Protein AF-X1JW18-F1 (afdb_monomer)

Solvent-accessible surface area (backbone atoms only — not comparable to full-atom values): 10523 Å² total; per-residue (Å²): 133,83,75,80,72,76,75,76,79,70,27,55,62,19,49,68,21,46,66,46,41,80,44,68,62,76,51,83,42,39,71,47,80,47,76,41,69,61,75,39,50,15,29,53,16,29,57,25,32,58,55,6,41,15,5,34,17,5,34,1,36,38,40,44,36,64,35,70,25,48,33,37,40,37,34,54,18,41,25,26,13,4,32,16,4,31,15,7,50,66,22,38,12,2,30,17,4,33,1,33,39,38,44,38,71,34,91,85,38,59,36,35,38,38,29,41,13,44,27,26,12,6,30,27,7,56,49,37,73,81,28,41,54,20,48,22,4,36,4,31,40,36,19,25,29,35,38,34,42,37,97,66,23,34,31,21,21,6,44,27,64,86,40,62,20,32,11,34,36,33,54,26,26,78,53,24,30,42,35,44,74,46,58,49,66,52,58,43,36,31,36,38,31,29,50,72,86,43,69,14,28,43,33,41,32,23,72,44,60,23,39,32,78,42,36,40,31,42,58,15,28,42,34,51,44,64,86,26,51,78,45,73,74,45,84,61,60,46,70,45,58,79,48,113

Sequence (244 aa):
GDGYASQAASGGAGGSGGIGLLFNPNNGGSNATFIFNGAIAGGHGGGAGAYGLGGGGGIGLSIATSASGSTQFTINGAVTGGTGGTAGANDYGGSGGTGLSVLNTAAKEQLTININGAVTGGDAGPVAVNGHLAGGGVGLVGKNVTVVMGAGGSISGGFGASGQANAIEFISGSFNALLFTGATSQLHGGISVNNVSTPSTLTLVTDVNTVVDNVISGNGSIGKMGAGTITLTEANSYTSGTFI

Secondary structure (DSSP, 8-state):
----PPPPPPPPPPPPPPPSEEE----TT--EEEEE-S-EEPPPPPPP-TT-PPPPPPPSEEEEE--SS-EEEEE-S-EEPPPPPPPPTTSBPPPPPPSEEEEE--TT--EEEEE-SEEEPPPPPP--TT-B--PPPPSEEEESEEEEE-TT-EEEPPEETTEE--SEEEEEEEEEEEEE-SSB--EES-EEE--SSS-EEEEEE-SS-EEE-SPEEESSEEEEESSS-EEE-S-----S-EE-

Foldseek 3Di:
DDDPPPDPDFWEAWAAWEEQEEEEDAPQAEEEEEEDQEEFEIGATGATDANYEWYAWEERYEYEYAYNYAYEYEYQYEFETHETYEYHPLEETYEWYERYEHHYPNQPYEYEYEFQDEQETYATHHYDHNYATDYTYERYEDELYEYEYDPNGAFWTYQTRVGTAASYEDAYGPRAEYEYEDQERNYHEAYEFEHNPYATEYEYEYQAHHEYAHAYEYAHEYEYDHNYHYHDPDDHHHDDYYYD

Organism: NCBI:txid412755

pLDDT: mean 90.21, std 11.16, range [42.19, 98.75]

Nearest PDB structures (foldseek):
  3lyc-assembly8_P  TM=2.109E-01  e=2.946E+00  Parabacteroides distasonis ATCC 8503
  4nu2-assembly1_A  TM=1.641E-01  e=2.796E+00  Flavobacterium frigoris PS1
  5nxk-assembly2_B  TM=1.678E-01  e=8.791E+00  Limosilactobacillus reuteri subsp. suis

Mean predicted aligned error: 5.92 Å

Radius of gyration: 19.66 Å; Cα contacts (8 Å, |Δi|>4): 994; chains: 1; bounding box: 72×33×50 Å

Structure (mmCIF, N/CA/C/O backbone):
data_AF-X1JW18-F1
#
_entry.id   AF-X1JW18-F1
#
loop_
_atom_site.group_PDB
_atom_site.id
_atom_site.type_symbol
_atom_site.label_atom_id
_atom_site.label_alt_id
_atom_site.label_comp_id
_atom_site.label_asym_id
_atom_site.label_entity_id
_atom_site.label_seq_id
_atom_site.pdbx_PDB_ins_code
_atom_site.Cartn_x
_atom_site.Cartn_y
_atom_site.Cartn_z
_atom_site.occupancy
_atom_site.B_iso_or_equiv
_atom_site.auth_seq_id
_atom_site.auth_comp_id
_atom_site.auth_asym_id
_atom_site.auth_atom_id
_atom_site.pdbx_PDB_model_num
ATOM 1 N N . GLY A 1 1 ? 49.493 11.026 -26.218 1.00 42.19 1 GLY A N 1
ATOM 2 C CA . GLY A 1 1 ? 48.369 11.973 -26.210 1.00 42.19 1 GLY A CA 1
ATOM 3 C C . GLY A 1 1 ? 47.152 11.122 -26.367 1.00 42.19 1 GLY A C 1
ATOM 4 O O . GLY A 1 1 ? 46.761 10.848 -27.492 1.00 42.19 1 GLY A O 1
ATOM 5 N N . ASP A 1 2 ? 46.695 10.574 -25.252 1.00 45.78 2 ASP A N 1
ATOM 6 C CA . ASP A 1 2 ? 45.741 9.476 -25.272 1.00 45.78 2 ASP A CA 1
ATOM 7 C C . ASP A 1 2 ? 44.368 10.071 -25.543 1.00 45.78 2 ASP A C 1
ATOM 9 O O . ASP A 1 2 ? 43.889 10.943 -24.817 1.00 45.78 2 ASP A O 1
ATOM 13 N N . GLY A 1 3 ? 43.813 9.688 -26.691 1.00 45.94 3 GLY A N 1
ATOM 14 C CA . GLY A 1 3 ? 42.553 10.206 -27.181 1.00 45.94 3 GLY A CA 1
ATOM 15 C C . GLY A 1 3 ? 41.449 9.892 -26.187 1.00 45.94 3 GLY A C 1
ATOM 16 O O . GLY A 1 3 ? 41.190 8.728 -25.886 1.00 45.94 3 GLY A O 1
ATOM 17 N N . TYR A 1 4 ? 40.777 10.935 -25.711 1.00 48.81 4 TYR A N 1
ATOM 18 C CA . TYR A 1 4 ? 39.455 10.803 -25.125 1.00 48.81 4 TYR A CA 1
ATOM 19 C C . TYR A 1 4 ? 38.544 10.212 -26.201 1.00 48.81 4 TYR A C 1
ATOM 21 O O . TYR A 1 4 ? 38.063 10.924 -27.083 1.00 48.81 4 TYR A O 1
ATOM 29 N N . ALA A 1 5 ? 38.362 8.892 -26.172 1.00 55.31 5 ALA A N 1
ATOM 30 C CA . ALA A 1 5 ? 37.297 8.246 -26.912 1.00 55.31 5 ALA A CA 1
ATOM 31 C C . ALA A 1 5 ? 35.993 8.912 -26.465 1.00 55.31 5 ALA A C 1
ATOM 33 O O . ALA A 1 5 ? 35.649 8.892 -25.282 1.00 55.31 5 ALA A O 1
ATOM 34 N N . SER A 1 6 ? 35.331 9.582 -27.405 1.00 55.44 6 SER A N 1
ATOM 35 C CA . SER A 1 6 ? 34.058 10.257 -27.191 1.00 55.44 6 SER A CA 1
ATOM 36 C C . SER A 1 6 ? 33.099 9.299 -26.492 1.00 55.44 6 SER A C 1
ATOM 38 O O . SER A 1 6 ? 32.769 8.246 -27.042 1.00 55.44 6 SER A O 1
ATOM 40 N N . GLN A 1 7 ? 32.679 9.650 -25.279 1.00 57.50 7 GLN A N 1
ATOM 41 C CA . GLN A 1 7 ? 31.613 8.944 -24.583 1.00 57.50 7 GLN A CA 1
ATOM 42 C C . GLN A 1 7 ? 30.401 8.898 -25.527 1.00 57.50 7 GLN A C 1
ATOM 44 O O . GLN A 1 7 ? 30.042 9.923 -26.114 1.00 57.50 7 GLN A O 1
ATOM 49 N N . ALA A 1 8 ? 29.838 7.709 -25.757 1.00 60.22 8 ALA A N 1
ATOM 50 C CA . ALA A 1 8 ? 28.665 7.564 -26.613 1.00 60.22 8 ALA A CA 1
ATOM 51 C C . ALA A 1 8 ? 27.549 8.486 -26.095 1.00 60.22 8 ALA A C 1
ATOM 53 O O . ALA A 1 8 ? 27.357 8.590 -24.884 1.00 60.22 8 ALA A O 1
ATOM 54 N N . ALA A 1 9 ? 26.857 9.179 -27.003 1.00 59.97 9 ALA A N 1
ATOM 55 C CA . ALA A 1 9 ? 25.782 10.096 -26.636 1.00 59.97 9 ALA A CA 1
ATOM 56 C C . ALA A 1 9 ? 24.761 9.380 -25.739 1.00 59.97 9 ALA A C 1
ATOM 58 O O . ALA A 1 9 ? 24.319 8.275 -26.067 1.00 59.97 9 ALA A O 1
ATOM 59 N N . SER A 1 10 ? 24.407 9.998 -24.611 1.00 62.69 10 SER A N 1
ATOM 60 C CA . SER A 1 10 ? 23.402 9.450 -23.707 1.00 62.69 10 SER A CA 1
ATOM 61 C C . SER A 1 10 ? 22.039 9.413 -24.398 1.00 62.69 10 SER A C 1
ATOM 63 O O . SER A 1 10 ? 21.594 10.372 -25.031 1.00 62.69 10 SER A O 1
ATOM 65 N N . GLY A 1 11 ? 21.379 8.267 -24.305 1.00 65.00 11 GLY A N 1
ATOM 66 C CA . GLY A 1 11 ? 20.005 8.076 -24.729 1.00 65.00 11 GLY A CA 1
ATOM 67 C C . GLY A 1 11 ? 19.040 8.831 -23.818 1.00 65.00 11 GLY A C 1
ATOM 68 O O . GLY A 1 11 ? 19.334 9.110 -22.657 1.00 65.00 11 GLY A O 1
ATOM 69 N N . GLY A 1 12 ? 17.867 9.172 -24.351 1.00 74.88 12 GLY A N 1
ATOM 70 C CA . GLY A 1 12 ? 16.819 9.830 -23.572 1.00 74.88 12 GLY A CA 1
ATOM 71 C C . GLY A 1 12 ? 16.287 8.942 -22.443 1.00 74.88 12 GLY A C 1
ATOM 72 O O . GLY A 1 12 ? 16.260 7.714 -22.567 1.00 74.88 12 GLY A O 1
ATOM 73 N N . ALA A 1 13 ? 15.840 9.575 -21.358 1.00 81.44 13 ALA A N 1
ATOM 74 C CA . ALA A 1 13 ? 15.124 8.900 -20.281 1.00 81.44 13 ALA A CA 1
ATOM 75 C C . ALA A 1 13 ? 13.741 8.416 -20.748 1.00 81.44 13 ALA A C 1
ATOM 77 O O . ALA A 1 13 ? 13.108 9.027 -21.613 1.00 81.44 13 ALA A O 1
ATOM 78 N N . GLY A 1 14 ? 13.268 7.330 -20.144 1.00 79.94 14 GLY A N 1
ATOM 79 C CA . GLY A 1 14 ? 11.923 6.818 -20.358 1.00 79.94 14 GLY A CA 1
ATOM 80 C C . GLY A 1 14 ? 10.844 7.724 -19.755 1.00 79.94 14 GLY A C 1
ATOM 81 O O . GLY A 1 14 ? 11.027 8.304 -18.686 1.00 79.94 14 GLY A O 1
ATOM 82 N N . GLY A 1 15 ? 9.697 7.842 -20.430 1.00 87.38 15 GLY A N 1
ATOM 83 C CA . GLY A 1 15 ? 8.552 8.608 -19.922 1.00 87.38 15 GLY A CA 1
ATOM 84 C C . GLY A 1 15 ? 7.851 7.921 -18.745 1.00 87.38 15 GLY A C 1
ATOM 85 O O . GLY A 1 15 ? 7.846 6.698 -18.653 1.00 87.38 15 GLY A O 1
ATOM 86 N N . SER A 1 16 ? 7.232 8.685 -17.850 1.00 92.00 16 SER A N 1
ATOM 87 C CA . SER A 1 16 ? 6.470 8.119 -16.728 1.00 92.00 16 SER A CA 1
ATOM 88 C C . SER A 1 16 ? 5.112 7.560 -17.162 1.00 92.00 16 SER A C 1
ATOM 90 O O . SER A 1 16 ? 4.454 8.102 -18.051 1.00 92.00 16 SER A O 1
ATOM 92 N N . GLY A 1 17 ? 4.668 6.509 -16.479 1.00 93.38 17 GLY A N 1
ATOM 93 C CA . GLY A 1 17 ? 3.343 5.927 -16.618 1.00 93.38 17 GLY A CA 1
ATOM 94 C C . GLY A 1 17 ? 2.230 6.812 -16.047 1.00 93.38 17 GLY A C 1
ATOM 95 O O . GLY A 1 17 ? 2.399 7.476 -15.024 1.00 93.38 17 GLY A O 1
ATOM 96 N N . GLY A 1 18 ? 1.073 6.817 -16.713 1.00 95.19 18 GLY A N 1
ATOM 97 C CA . GLY A 1 18 ? -0.107 7.585 -16.301 1.00 95.19 18 GLY A CA 1
ATOM 98 C C . GLY A 1 18 ? -0.956 6.904 -15.222 1.00 95.19 18 GLY A C 1
ATOM 99 O O . GLY A 1 18 ? -0.768 5.733 -14.899 1.00 95.19 18 GLY A O 1
ATOM 100 N N . ILE A 1 19 ? -1.932 7.639 -14.687 1.00 97.31 19 ILE A N 1
ATOM 101 C CA . ILE A 1 19 ? -2.941 7.089 -13.773 1.00 97.31 19 ILE A CA 1
ATOM 102 C C . ILE A 1 19 ? -3.978 6.307 -14.588 1.00 97.31 19 ILE A C 1
ATOM 104 O O . ILE A 1 19 ? -4.483 6.833 -15.579 1.00 97.31 19 ILE A O 1
ATOM 108 N N . GLY A 1 20 ? -4.310 5.085 -14.165 1.00 95.94 20 GLY A N 1
ATOM 109 C CA . GLY A 1 20 ? -5.332 4.258 -14.806 1.00 95.94 20 GLY A CA 1
ATOM 110 C C . GLY A 1 20 ? -6.717 4.880 -14.684 1.00 95.94 20 GLY A C 1
ATOM 111 O O . GLY A 1 20 ? -7.354 5.199 -15.685 1.00 95.94 20 GLY A O 1
ATOM 112 N N . LEU A 1 21 ? -7.162 5.106 -13.446 1.00 96.81 21 LEU A N 1
ATOM 113 C CA . LEU A 1 21 ? -8.379 5.856 -13.140 1.00 96.81 21 LEU A CA 1
ATOM 114 C C . LEU A 1 21 ? -8.144 6.855 -12.007 1.00 96.81 21 LEU A C 1
ATOM 116 O O . LEU A 1 21 ? -7.570 6.521 -10.970 1.00 96.81 21 LEU A O 1
ATOM 120 N N . LEU A 1 22 ? -8.635 8.079 -12.202 1.00 95.25 22 LEU A N 1
ATOM 121 C CA . LEU A 1 22 ? -8.647 9.138 -11.198 1.00 95.25 22 LEU A CA 1
ATOM 122 C C . LEU A 1 22 ? -10.087 9.407 -10.764 1.00 95.25 22 LEU A C 1
ATOM 124 O O . LEU A 1 22 ? -10.959 9.653 -11.599 1.00 95.25 22 LEU A O 1
ATOM 128 N N . PHE A 1 23 ? -10.326 9.371 -9.458 1.00 90.81 23 PHE A N 1
ATOM 129 C CA . PHE A 1 23 ? -11.641 9.548 -8.874 1.00 90.81 23 PHE A CA 1
ATOM 130 C C . PHE A 1 23 ? -11.614 10.566 -7.727 1.00 90.81 23 PHE A C 1
ATOM 132 O O . PHE A 1 23 ? -10.948 10.378 -6.708 1.00 90.81 23 PHE A O 1
ATOM 139 N N . ASN A 1 24 ? -12.383 11.645 -7.882 1.00 88.69 24 ASN A N 1
ATOM 140 C CA . ASN A 1 24 ? -12.460 12.753 -6.931 1.00 88.69 24 ASN A CA 1
ATOM 141 C C . ASN A 1 24 ? -13.921 13.019 -6.552 1.00 88.69 24 ASN A C 1
ATOM 143 O O . ASN A 1 24 ? -14.535 13.940 -7.099 1.00 88.69 24 ASN A O 1
ATOM 147 N N . PRO A 1 25 ? -14.524 12.205 -5.671 1.00 82.81 25 PRO A N 1
ATOM 148 C CA . PRO A 1 25 ? -15.915 12.406 -5.309 1.00 82.81 25 PRO A CA 1
ATOM 149 C C . PRO A 1 25 ? -16.064 13.706 -4.516 1.00 82.81 25 PRO A C 1
ATOM 151 O O . PRO A 1 25 ? -15.343 13.958 -3.551 1.00 82.81 25 PRO A O 1
ATOM 154 N N . ASN A 1 26 ? -17.054 14.508 -4.892 1.00 78.31 26 ASN A N 1
ATOM 155 C CA . ASN A 1 26 ? -17.536 15.612 -4.079 1.00 78.31 26 ASN A CA 1
ATOM 156 C C . ASN A 1 26 ? -18.999 15.350 -3.731 1.00 78.31 26 ASN A C 1
ATOM 158 O O . ASN A 1 26 ? -19.908 15.759 -4.448 1.00 78.31 26 ASN A O 1
ATOM 162 N N . ASN A 1 27 ? -19.218 14.635 -2.630 1.00 72.06 27 ASN A N 1
ATOM 163 C CA . ASN A 1 27 ? -20.557 14.202 -2.231 1.00 72.06 27 ASN A CA 1
ATOM 164 C C . ASN A 1 27 ? -21.329 15.283 -1.454 1.00 72.06 27 ASN A C 1
ATOM 166 O O . ASN A 1 27 ? -22.389 14.993 -0.909 1.00 72.06 27 ASN A O 1
ATOM 170 N N . GLY A 1 28 ? -20.800 16.512 -1.344 1.00 71.00 28 GLY A N 1
ATOM 171 C CA . GLY A 1 28 ? -21.482 17.625 -0.670 1.00 71.00 28 GLY A CA 1
ATOM 172 C C . GLY A 1 28 ? -21.885 17.337 0.783 1.00 71.00 28 GLY A C 1
ATOM 173 O O . GLY A 1 28 ? -22.887 17.865 1.250 1.00 71.00 28 GLY A O 1
ATOM 174 N N . GLY A 1 29 ? -21.156 16.450 1.470 1.00 73.38 29 GLY A N 1
ATOM 175 C CA . GLY A 1 29 ? -21.472 15.992 2.828 1.00 73.38 29 GLY A CA 1
ATOM 176 C C . GLY A 1 29 ? -22.459 14.823 2.925 1.00 73.38 29 GLY A C 1
ATOM 177 O O . GLY A 1 29 ? -22.758 14.372 4.024 1.00 73.38 29 GLY A O 1
ATOM 178 N N . SER A 1 30 ? -22.953 14.304 1.801 1.00 81.94 30 SER A N 1
ATOM 179 C CA . SER A 1 30 ? -23.798 13.106 1.770 1.00 81.94 30 SER A CA 1
ATOM 180 C C . SER A 1 30 ? -22.973 11.822 1.790 1.00 81.94 30 SER A C 1
ATOM 182 O O . SER A 1 30 ? -21.818 11.797 1.354 1.00 81.94 30 SER A O 1
ATOM 184 N N . ASN A 1 31 ? -23.601 10.735 2.238 1.00 85.56 31 ASN A N 1
ATOM 185 C CA . ASN A 1 31 ? -23.014 9.407 2.128 1.00 85.56 31 ASN A CA 1
ATOM 186 C C . ASN A 1 31 ? -22.985 8.962 0.664 1.00 85.56 31 ASN A C 1
ATOM 188 O O . ASN A 1 31 ? -23.954 9.170 -0.068 1.00 85.56 31 ASN A O 1
ATOM 192 N N . ALA A 1 32 ? -21.905 8.308 0.248 1.00 87.00 32 ALA A N 1
ATOM 193 C CA . ALA A 1 32 ? -21.810 7.745 -1.094 1.00 87.00 32 ALA A CA 1
ATOM 194 C C . ALA A 1 32 ? -21.138 6.378 -1.089 1.00 87.00 32 ALA A C 1
ATOM 196 O O . ALA A 1 32 ? -20.266 6.088 -0.268 1.00 87.00 32 ALA A O 1
ATOM 197 N N . THR A 1 33 ? -21.530 5.550 -2.052 1.00 91.19 33 THR A N 1
ATOM 198 C CA . THR A 1 33 ? -20.953 4.226 -2.268 1.00 91.19 33 THR A CA 1
ATOM 199 C C . THR A 1 33 ? -20.574 4.073 -3.728 1.00 91.19 33 THR A C 1
ATOM 201 O O . THR A 1 33 ? -21.386 4.317 -4.619 1.00 91.19 33 THR A O 1
ATOM 204 N N . PHE A 1 34 ? -19.343 3.638 -3.965 1.00 93.12 34 PHE A N 1
ATOM 205 C CA . PHE A 1 34 ? -18.799 3.387 -5.293 1.00 93.12 34 PHE A CA 1
ATOM 206 C C . PHE A 1 34 ? -18.271 1.957 -5.365 1.00 93.12 34 PHE A C 1
ATOM 208 O O . PHE A 1 34 ? -17.681 1.456 -4.407 1.00 93.12 34 PHE A O 1
ATOM 215 N N . ILE A 1 35 ? -18.484 1.290 -6.499 1.00 96.19 35 ILE A N 1
ATOM 216 C CA . ILE A 1 35 ? -18.116 -0.115 -6.691 1.00 96.19 35 ILE A CA 1
ATOM 217 C C . ILE A 1 35 ? -17.314 -0.247 -7.983 1.00 96.19 35 ILE A C 1
ATOM 219 O O . ILE A 1 35 ? -17.776 0.163 -9.046 1.00 96.19 35 ILE A O 1
ATOM 223 N N . PHE A 1 36 ? -16.140 -0.869 -7.896 1.00 95.81 36 PHE A N 1
ATOM 224 C CA . PHE A 1 36 ? -15.284 -1.172 -9.037 1.00 95.81 36 PHE A CA 1
ATOM 225 C C . PHE A 1 36 ? -15.214 -2.684 -9.253 1.00 95.81 36 PHE A C 1
ATOM 227 O O . PHE A 1 36 ? -14.574 -3.408 -8.491 1.00 95.81 36 PHE A O 1
ATOM 234 N N . ASN A 1 37 ? -15.888 -3.161 -10.301 1.00 96.12 37 ASN A N 1
ATOM 235 C CA . ASN A 1 37 ? -15.923 -4.585 -10.657 1.00 96.12 37 ASN A CA 1
ATOM 236 C C . ASN A 1 37 ? -14.880 -4.974 -11.714 1.00 96.12 37 ASN A C 1
ATOM 238 O O . ASN A 1 37 ? -14.473 -6.129 -11.772 1.00 96.12 37 ASN A O 1
ATOM 242 N N . GLY A 1 38 ? -14.473 -4.028 -12.565 1.00 95.19 38 GLY A N 1
ATOM 243 C CA . GLY A 1 38 ? -13.487 -4.260 -13.621 1.00 95.19 38 GLY A CA 1
ATOM 244 C C . GLY A 1 38 ? -12.047 -4.155 -13.122 1.00 95.19 38 GLY A C 1
ATOM 245 O O . GLY A 1 38 ? -11.792 -3.585 -12.062 1.00 95.19 38 GLY A O 1
ATOM 246 N N . ALA A 1 39 ? -11.113 -4.685 -13.913 1.00 97.00 39 ALA A N 1
ATOM 247 C CA . ALA A 1 39 ? -9.689 -4.488 -13.677 1.00 97.00 39 ALA A CA 1
ATOM 248 C C . ALA A 1 39 ? -9.269 -3.048 -14.020 1.00 97.00 39 ALA A C 1
ATOM 250 O O . ALA A 1 39 ? -9.730 -2.480 -15.012 1.00 97.00 39 ALA A O 1
ATOM 251 N N . ILE A 1 40 ? -8.384 -2.475 -13.209 1.00 97.94 40 ILE A N 1
ATOM 252 C CA . ILE A 1 40 ? -7.837 -1.127 -13.361 1.00 97.94 40 ILE A CA 1
ATOM 253 C C . ILE A 1 40 ? -6.314 -1.238 -13.330 1.00 97.94 40 ILE A C 1
ATOM 255 O O . ILE A 1 40 ? -5.761 -1.825 -12.402 1.00 97.94 40 ILE A O 1
ATOM 259 N N . ALA A 1 41 ? -5.632 -0.662 -14.318 1.00 97.62 41 ALA A N 1
ATOM 260 C CA . ALA A 1 41 ? -4.176 -0.704 -14.409 1.00 97.62 41 ALA A CA 1
ATOM 261 C C . ALA A 1 41 ? -3.589 0.690 -14.642 1.00 97.62 41 ALA A C 1
ATOM 263 O O . ALA A 1 41 ? -4.112 1.462 -15.447 1.00 97.62 41 ALA A O 1
ATOM 264 N N . GLY A 1 42 ? -2.496 0.993 -13.946 1.00 97.19 42 GLY A N 1
ATOM 265 C CA . GLY A 1 42 ? -1.690 2.184 -14.181 1.00 97.19 42 GLY A CA 1
ATOM 266 C C . GLY A 1 42 ? -0.870 2.039 -15.459 1.00 97.19 42 GLY A C 1
ATOM 267 O O . GLY A 1 42 ? -0.545 0.930 -15.883 1.00 97.19 42 GLY A O 1
ATOM 268 N N . GLY A 1 43 ? -0.511 3.160 -16.080 1.00 96.94 43 GLY A N 1
ATOM 269 C CA . GLY A 1 43 ? 0.351 3.146 -17.259 1.00 96.94 43 GLY A CA 1
ATOM 270 C C . GLY A 1 43 ? 1.754 2.641 -16.919 1.00 96.94 43 GLY A C 1
ATOM 271 O O . GLY A 1 43 ? 2.281 2.945 -15.852 1.00 96.94 43 GLY A O 1
ATOM 272 N N . HIS A 1 44 ? 2.381 1.897 -17.824 1.00 96.25 44 HIS A N 1
ATOM 273 C CA . HIS A 1 44 ? 3.769 1.462 -17.663 1.00 96.25 44 HIS A CA 1
ATOM 274 C C . HIS A 1 44 ? 4.747 2.611 -17.926 1.00 96.25 44 HIS A C 1
ATOM 276 O O . HIS A 1 44 ? 4.465 3.512 -18.720 1.00 96.25 44 HIS A O 1
ATOM 282 N N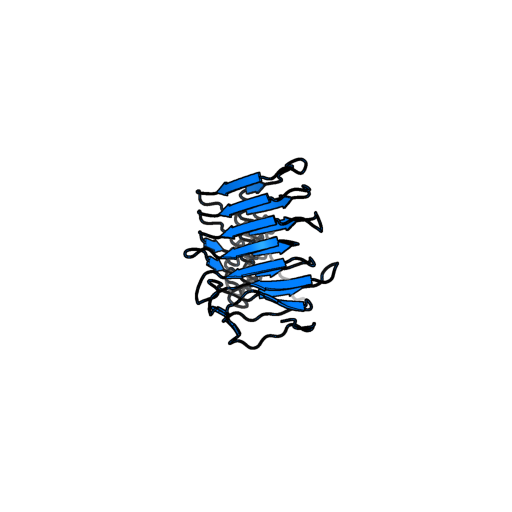 . GLY A 1 45 ? 5.908 2.560 -17.281 1.00 94.06 45 GLY A N 1
ATOM 283 C CA . GLY A 1 45 ? 7.022 3.439 -17.603 1.00 94.06 45 GLY A CA 1
ATOM 284 C C . GLY A 1 45 ? 7.611 3.129 -18.982 1.00 94.06 45 GLY A C 1
ATOM 285 O O . GLY A 1 45 ? 7.716 1.973 -19.393 1.00 94.06 45 GLY A O 1
ATOM 286 N N . GLY A 1 46 ? 8.015 4.168 -19.705 1.00 90.38 46 GLY A N 1
ATOM 287 C CA . GLY A 1 46 ? 8.703 4.057 -20.985 1.00 90.38 46 GLY A CA 1
ATOM 288 C C . GLY A 1 46 ? 10.127 3.526 -20.826 1.00 90.38 46 GLY A C 1
ATOM 289 O O . GLY A 1 46 ? 10.795 3.783 -19.824 1.00 90.38 46 GLY A O 1
ATOM 290 N N . GLY A 1 47 ? 10.603 2.796 -21.832 1.00 87.50 47 GLY A N 1
ATOM 291 C CA . GLY A 1 47 ? 12.002 2.386 -21.908 1.00 87.50 47 GLY A CA 1
ATOM 292 C C . GLY A 1 47 ? 12.926 3.563 -22.215 1.00 87.50 47 GLY A C 1
ATOM 293 O O . GLY A 1 47 ? 12.528 4.521 -22.881 1.00 87.50 47 GLY A O 1
ATOM 294 N N . ALA A 1 48 ? 14.158 3.477 -21.732 1.00 85.06 48 ALA A N 1
ATOM 295 C CA . ALA A 1 48 ? 15.197 4.454 -22.010 1.00 85.06 48 ALA A CA 1
ATOM 296 C C . ALA A 1 48 ? 16.039 4.078 -23.237 1.00 85.06 48 ALA A C 1
ATOM 298 O O . ALA A 1 48 ? 16.111 2.913 -23.635 1.00 85.06 48 ALA A O 1
ATOM 299 N N . GLY A 1 49 ? 16.723 5.070 -23.812 1.00 80.19 49 GLY A N 1
ATOM 300 C CA . GLY A 1 49 ? 17.800 4.821 -24.770 1.00 80.19 49 GLY A CA 1
ATOM 301 C C . GLY A 1 49 ? 19.056 4.238 -24.105 1.00 80.19 49 GLY A C 1
ATOM 302 O O . GLY A 1 49 ? 19.102 4.014 -22.895 1.00 80.19 49 GLY A O 1
ATOM 303 N N . ALA A 1 50 ? 20.108 4.002 -24.895 1.00 79.94 50 ALA A N 1
ATOM 304 C CA . ALA A 1 50 ? 21.400 3.555 -24.367 1.00 79.94 50 ALA A CA 1
ATOM 305 C C . ALA A 1 50 ? 21.924 4.551 -23.318 1.00 79.94 50 ALA A C 1
ATOM 307 O O . ALA A 1 50 ? 22.006 5.736 -23.610 1.00 79.94 50 ALA A O 1
ATOM 308 N N . TYR A 1 51 ? 22.284 4.082 -22.125 1.00 79.12 51 TYR A N 1
ATOM 309 C CA . TYR A 1 51 ? 22.694 4.931 -20.996 1.00 79.12 51 TYR A CA 1
ATOM 310 C C . TYR A 1 51 ? 21.615 5.921 -20.489 1.00 79.12 51 TYR A C 1
ATOM 312 O O . TYR A 1 51 ? 21.925 7.047 -20.096 1.00 79.12 51 TYR A O 1
ATOM 320 N N . GLY A 1 52 ? 20.332 5.548 -20.580 1.00 83.56 52 GLY A N 1
ATOM 321 C CA . GLY A 1 52 ? 19.218 6.319 -20.024 1.00 83.56 52 GLY A CA 1
ATOM 322 C C . GLY A 1 52 ? 18.499 5.597 -18.877 1.00 83.56 52 GLY A C 1
ATOM 323 O O . GLY A 1 52 ? 18.488 4.367 -18.797 1.00 83.56 52 GLY A O 1
ATOM 324 N N . LEU A 1 53 ? 17.829 6.369 -18.018 1.00 86.88 53 LEU A N 1
ATOM 325 C CA . LEU A 1 53 ? 17.009 5.850 -16.916 1.00 86.88 53 LEU A CA 1
ATOM 326 C C . LEU A 1 53 ? 15.628 5.399 -17.402 1.00 86.88 53 LEU A C 1
ATOM 328 O O . LEU A 1 53 ? 14.977 6.116 -18.169 1.00 86.88 53 LEU A O 1
ATOM 332 N N . GLY A 1 54 ? 15.161 4.245 -16.922 1.00 89.00 54 GLY A N 1
ATOM 333 C CA . GLY A 1 54 ? 13.800 3.774 -17.186 1.00 89.00 54 GLY A CA 1
ATOM 334 C C . GLY A 1 54 ? 12.744 4.678 -16.538 1.00 89.00 54 GLY A C 1
ATOM 335 O O . GLY A 1 54 ? 12.938 5.185 -15.434 1.00 89.00 54 GLY A O 1
ATOM 336 N N . GLY A 1 55 ? 11.610 4.884 -17.212 1.00 93.56 55 GLY A N 1
ATOM 337 C CA . GLY A 1 55 ? 10.513 5.694 -16.675 1.00 93.56 55 GLY A CA 1
ATOM 338 C C . GLY A 1 55 ? 9.776 4.995 -15.529 1.00 93.56 55 GLY A C 1
ATOM 339 O O . GLY A 1 55 ? 9.673 3.773 -15.515 1.00 93.56 55 GLY A O 1
ATOM 340 N N . GLY A 1 56 ? 9.238 5.734 -14.561 1.00 95.25 56 GLY A N 1
ATOM 341 C CA . GLY A 1 56 ? 8.455 5.138 -13.468 1.00 95.25 56 GLY A CA 1
ATOM 342 C C . GLY A 1 56 ? 7.086 4.627 -13.931 1.00 95.25 56 GLY A C 1
ATOM 343 O O . GLY A 1 56 ? 6.491 5.193 -14.845 1.00 95.25 56 GLY A O 1
ATOM 344 N N . GLY A 1 57 ? 6.570 3.581 -13.291 1.00 97.00 57 GLY A N 1
ATOM 345 C CA . GLY A 1 57 ? 5.200 3.111 -13.473 1.00 97.00 57 GLY A CA 1
ATOM 346 C C . GLY A 1 57 ? 4.158 4.039 -12.838 1.00 97.00 57 GLY A C 1
ATOM 347 O O . GLY A 1 57 ? 4.436 4.757 -11.878 1.00 97.00 57 GLY A O 1
ATOM 348 N N . GLY A 1 58 ? 2.946 4.031 -13.384 1.00 97.44 58 GLY A N 1
ATOM 349 C CA . GLY A 1 58 ? 1.840 4.888 -12.965 1.00 97.44 58 GLY A CA 1
ATOM 350 C C . GLY A 1 58 ? 0.933 4.274 -11.898 1.00 97.44 58 GLY A C 1
ATOM 351 O O . GLY A 1 58 ? 1.044 3.099 -11.552 1.00 97.44 58 GLY A O 1
ATOM 352 N N . ILE A 1 59 ? 0.003 5.074 -11.377 1.00 98.44 59 ILE A N 1
ATOM 353 C CA . ILE A 1 59 ? -0.948 4.628 -10.349 1.00 98.44 59 ILE A CA 1
ATOM 354 C C . ILE A 1 59 ? -2.098 3.856 -11.003 1.00 98.44 59 ILE A C 1
ATOM 356 O O . ILE A 1 59 ? -2.648 4.328 -11.994 1.00 98.44 59 ILE A O 1
ATOM 360 N N . GLY A 1 60 ? -2.508 2.719 -10.441 1.00 98.12 60 GLY A N 1
ATOM 361 C CA . GLY A 1 60 ? -3.704 1.999 -10.889 1.00 98.12 60 GLY A CA 1
ATOM 362 C C . GLY A 1 60 ? -4.971 2.826 -10.696 1.00 98.12 60 GLY A C 1
ATOM 363 O O . GLY A 1 60 ? -5.545 3.354 -11.651 1.00 98.12 60 GLY A O 1
ATOM 364 N N . LEU A 1 61 ? -5.384 2.975 -9.442 1.00 98.25 61 LEU A N 1
ATOM 365 C CA . LEU A 1 61 ? -6.554 3.756 -9.048 1.00 98.25 61 LEU A CA 1
ATOM 366 C C . LEU A 1 61 ? -6.149 4.840 -8.048 1.00 98.25 61 LEU A C 1
ATOM 368 O O . LEU A 1 61 ? -5.538 4.552 -7.021 1.00 98.25 61 LEU A O 1
ATOM 372 N N . SER A 1 62 ? -6.515 6.087 -8.331 1.00 97.38 62 SER A N 1
ATOM 373 C CA . SER A 1 62 ? -6.344 7.212 -7.414 1.00 97.38 62 SER A CA 1
ATOM 374 C C . SER A 1 62 ? -7.700 7.712 -6.935 1.00 97.38 62 SER A C 1
ATOM 376 O O . SER A 1 62 ? -8.557 8.073 -7.737 1.00 97.38 62 SER A O 1
ATOM 378 N N . ILE A 1 63 ? -7.884 7.733 -5.619 1.00 94.38 63 ILE A N 1
ATOM 379 C CA . ILE A 1 63 ? -9.059 8.255 -4.933 1.00 94.38 63 ILE A CA 1
ATOM 380 C C . ILE A 1 63 ? -8.602 9.414 -4.055 1.00 94.38 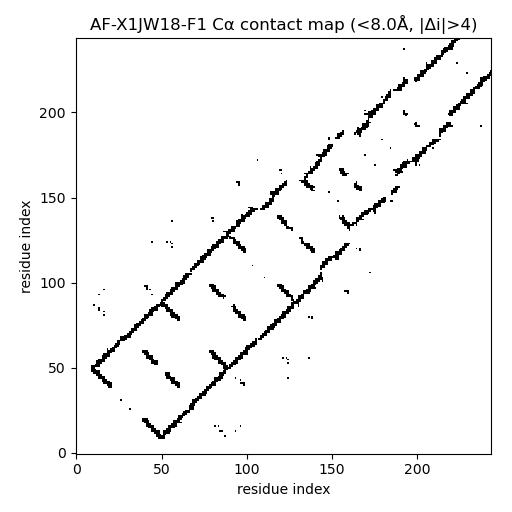63 ILE A C 1
ATOM 382 O O . ILE A 1 63 ? -7.832 9.226 -3.113 1.00 94.38 63 ILE A O 1
ATOM 386 N N . ALA A 1 64 ? -9.111 10.610 -4.327 1.00 90.31 64 ALA A N 1
ATOM 387 C CA . ALA A 1 64 ? -8.846 11.778 -3.499 1.00 90.31 64 ALA A CA 1
ATOM 388 C C . ALA A 1 64 ? -10.155 12.476 -3.136 1.00 90.31 64 ALA A C 1
ATOM 390 O O . ALA A 1 64 ? -10.876 12.964 -4.004 1.00 90.31 64 ALA A O 1
ATOM 391 N N . THR A 1 65 ? -10.458 12.529 -1.840 1.00 83.69 65 THR A N 1
ATOM 392 C CA . THR A 1 65 ? -11.700 13.113 -1.321 1.00 83.69 65 THR A CA 1
ATOM 393 C C . THR A 1 65 ? -11.418 14.186 -0.280 1.00 83.69 65 THR A C 1
ATOM 395 O O . THR A 1 65 ? -10.484 14.095 0.520 1.00 83.69 65 THR A O 1
ATOM 398 N N . SER A 1 66 ? -12.267 15.206 -0.311 1.00 78.31 66 SER A N 1
ATOM 399 C CA . SER A 1 66 ? -12.380 16.263 0.692 1.00 78.31 66 SER A CA 1
ATOM 400 C C . SER A 1 66 ? -13.818 16.407 1.211 1.00 78.31 66 SER A C 1
ATOM 402 O O . SER A 1 66 ? -14.112 17.351 1.942 1.00 78.31 66 SER A O 1
ATOM 404 N N . ALA A 1 67 ? -14.728 15.505 0.818 1.00 64.94 67 ALA A N 1
ATOM 405 C CA . ALA A 1 67 ? -16.148 15.600 1.140 1.00 64.94 67 ALA A CA 1
ATOM 406 C C . ALA A 1 67 ? -16.429 15.249 2.613 1.00 64.94 67 ALA A C 1
ATOM 408 O O . ALA A 1 67 ? -15.865 14.303 3.154 1.00 64.94 67 ALA A O 1
ATOM 409 N N . SER A 1 68 ? -17.345 15.992 3.238 1.00 69.75 68 SER A N 1
ATOM 410 C CA . SER A 1 68 ? -17.708 15.896 4.660 1.00 69.75 68 SER A CA 1
ATOM 411 C C . SER A 1 68 ? -18.763 14.815 4.972 1.00 69.75 68 SER A C 1
ATOM 413 O O . SER A 1 68 ? -19.686 15.073 5.736 1.00 69.75 68 SER A O 1
ATOM 415 N N . GLY A 1 69 ? -18.725 13.666 4.290 1.00 72.06 69 GLY A N 1
ATOM 416 C CA . GLY A 1 69 ? -19.716 12.595 4.453 1.00 72.06 69 GLY A CA 1
ATOM 417 C C . GLY A 1 69 ? -19.106 11.205 4.289 1.00 72.06 69 GLY A C 1
ATOM 418 O O . GLY A 1 69 ? -18.082 11.046 3.612 1.00 72.06 69 GLY A O 1
ATOM 419 N N . SER A 1 70 ? -19.737 10.186 4.889 1.00 84.06 70 SER A N 1
ATOM 420 C CA . SER A 1 70 ? -19.214 8.815 4.875 1.00 84.06 70 SER A CA 1
ATOM 421 C C . SER A 1 70 ? -19.163 8.287 3.445 1.00 84.06 70 SER A C 1
ATOM 423 O O . SER A 1 70 ? -20.182 8.120 2.772 1.00 84.06 70 SER A O 1
ATOM 425 N N . THR A 1 71 ? -17.950 8.054 2.956 1.00 88.38 71 THR A N 1
ATOM 426 C CA . THR A 1 71 ? -17.729 7.610 1.584 1.00 88.38 71 THR A CA 1
ATOM 427 C C . THR A 1 71 ? -17.138 6.216 1.616 1.00 88.38 71 THR A C 1
ATOM 429 O O . THR A 1 71 ? -16.108 5.982 2.248 1.00 88.38 71 THR A O 1
ATOM 432 N N . GLN A 1 72 ? -17.789 5.290 0.921 1.00 92.44 72 GLN A N 1
ATOM 433 C CA . GLN A 1 72 ? -17.342 3.914 0.803 1.00 92.44 72 GLN A CA 1
ATOM 434 C C . GLN A 1 72 ? -16.963 3.591 -0.640 1.00 92.44 72 GLN A C 1
ATOM 436 O O . GLN A 1 72 ? -17.704 3.884 -1.579 1.00 92.44 72 GLN A O 1
ATOM 441 N N . PHE A 1 73 ? -15.835 2.915 -0.801 1.00 95.19 73 PHE A N 1
ATOM 442 C CA . PHE A 1 73 ? -15.430 2.294 -2.051 1.00 95.19 73 PHE A CA 1
ATOM 443 C C . PHE A 1 73 ? -15.325 0.792 -1.865 1.00 95.19 73 PHE A C 1
ATOM 445 O O . PHE A 1 73 ? -14.777 0.331 -0.871 1.00 95.19 73 PHE A O 1
ATOM 452 N N . THR A 1 74 ? -15.819 0.033 -2.834 1.00 97.19 74 THR A N 1
ATOM 453 C CA . THR A 1 74 ? -15.663 -1.419 -2.874 1.00 97.19 74 THR A CA 1
ATOM 454 C C . THR A 1 74 ? -14.886 -1.809 -4.121 1.00 97.19 74 THR A C 1
ATOM 456 O O . THR A 1 74 ? -15.323 -1.537 -5.241 1.00 97.19 74 THR A O 1
ATOM 459 N N . ILE A 1 75 ? -13.728 -2.435 -3.923 1.00 97.81 75 ILE A N 1
ATOM 460 C CA . ILE A 1 75 ? -12.843 -2.925 -4.977 1.00 97.81 75 ILE A CA 1
ATOM 461 C C . ILE A 1 75 ? -13.063 -4.431 -5.115 1.00 97.81 75 ILE A C 1
ATOM 463 O O . ILE A 1 75 ? -12.585 -5.203 -4.288 1.00 97.81 75 ILE A O 1
ATOM 467 N N . ASN A 1 76 ? -13.799 -4.846 -6.144 1.00 97.62 76 ASN A N 1
ATOM 468 C CA . ASN A 1 76 ? -14.007 -6.260 -6.470 1.00 97.62 76 ASN A CA 1
ATOM 469 C C . ASN A 1 76 ? -13.047 -6.736 -7.569 1.00 97.62 76 ASN A C 1
ATOM 471 O O . ASN A 1 76 ? -12.619 -7.886 -7.556 1.00 97.62 76 ASN A O 1
ATOM 475 N N . GLY A 1 77 ? -12.724 -5.860 -8.526 1.00 96.44 77 GLY A N 1
ATOM 476 C CA . GLY A 1 77 ? -11.757 -6.140 -9.588 1.00 96.44 77 GLY A CA 1
ATOM 477 C C . GLY A 1 77 ? -10.302 -5.984 -9.137 1.00 96.44 77 GLY A C 1
ATOM 478 O O . GLY A 1 77 ? -10.023 -5.496 -8.043 1.00 96.44 77 GLY A O 1
ATOM 479 N N . ALA A 1 78 ? -9.366 -6.386 -9.999 1.00 97.88 78 ALA A N 1
ATOM 480 C CA . ALA A 1 78 ? -7.941 -6.170 -9.760 1.00 97.88 78 ALA A CA 1
ATOM 481 C C . ALA A 1 78 ? -7.563 -4.691 -9.952 1.00 97.88 78 ALA A C 1
ATOM 483 O O . ALA A 1 78 ? -8.013 -4.055 -10.904 1.00 97.88 78 ALA A O 1
ATOM 484 N N . VAL A 1 79 ? -6.705 -4.156 -9.088 1.00 98.62 79 VAL A N 1
ATOM 485 C CA . VAL A 1 79 ? -6.118 -2.818 -9.218 1.00 98.62 79 VAL A CA 1
ATOM 486 C C . VAL A 1 79 ? -4.604 -2.954 -9.210 1.00 98.62 79 VAL A C 1
ATOM 488 O O . VAL A 1 79 ? -4.022 -3.347 -8.202 1.00 98.62 79 VAL A O 1
ATOM 491 N N . THR A 1 80 ? -3.956 -2.612 -10.319 1.00 98.44 80 THR A N 1
ATOM 492 C CA . THR A 1 80 ? -2.518 -2.836 -10.501 1.00 98.44 80 THR A CA 1
ATOM 493 C C . THR A 1 80 ? -1.796 -1.540 -10.849 1.00 98.44 80 THR A C 1
ATOM 495 O O . THR A 1 80 ? -2.209 -0.805 -11.745 1.00 98.44 80 THR A O 1
ATOM 498 N N . GLY A 1 81 ? -0.708 -1.246 -10.143 1.00 98.38 81 GLY A N 1
ATOM 499 C CA . GLY A 1 81 ? 0.206 -0.168 -10.501 1.00 98.38 81 GLY A CA 1
ATOM 500 C C . GLY A 1 81 ? 0.967 -0.517 -11.776 1.00 98.38 81 GLY A C 1
ATOM 501 O O . GLY A 1 81 ? 1.228 -1.683 -12.060 1.00 98.38 81 GLY A O 1
ATOM 502 N N . GLY A 1 82 ? 1.332 0.487 -12.564 1.00 97.81 82 GLY A N 1
ATOM 503 C CA . GLY A 1 82 ? 2.127 0.263 -13.766 1.00 97.81 82 GLY A CA 1
ATOM 504 C C . GLY A 1 82 ? 3.520 -0.256 -13.421 1.00 97.81 82 GLY A C 1
ATOM 505 O O . GLY A 1 82 ? 4.096 0.131 -12.408 1.00 97.81 82 GLY A O 1
ATOM 506 N N . THR A 1 83 ? 4.095 -1.109 -14.260 1.00 97.19 83 THR A N 1
ATOM 507 C CA . THR A 1 83 ? 5.503 -1.508 -14.093 1.00 97.19 83 THR A CA 1
ATOM 508 C C . THR A 1 83 ? 6.436 -0.362 -14.475 1.00 97.19 83 THR A C 1
ATOM 510 O O . THR A 1 83 ? 6.093 0.478 -15.314 1.00 97.19 83 THR A O 1
ATOM 513 N N . GLY A 1 84 ? 7.635 -0.346 -13.904 1.00 95.88 84 GLY A N 1
ATOM 514 C CA . GLY A 1 84 ? 8.701 0.533 -14.365 1.00 95.88 84 GLY A CA 1
ATOM 515 C C . GLY A 1 84 ? 9.151 0.208 -15.793 1.00 95.88 84 GLY A C 1
ATOM 516 O O . GLY A 1 84 ? 8.957 -0.898 -16.302 1.00 95.88 84 GLY A O 1
ATOM 517 N N . GLY A 1 85 ? 9.761 1.192 -16.441 1.00 93.06 85 GLY A N 1
ATOM 518 C CA . GLY A 1 85 ? 10.345 1.085 -17.770 1.00 93.06 85 GLY A CA 1
ATOM 519 C C . GLY A 1 85 ? 11.762 0.522 -17.750 1.00 93.06 85 GLY A C 1
ATOM 520 O O . GLY A 1 85 ? 12.459 0.566 -16.736 1.00 93.06 85 GLY A O 1
ATOM 521 N N . THR A 1 86 ? 12.208 -0.006 -18.886 1.00 91.69 86 THR A N 1
ATOM 522 C CA . THR A 1 86 ? 13.541 -0.606 -19.015 1.00 91.69 86 THR A CA 1
ATOM 523 C C . THR A 1 86 ? 14.656 0.436 -18.961 1.00 91.69 86 THR A C 1
ATOM 525 O O . THR A 1 86 ? 14.560 1.472 -19.624 1.00 91.69 86 THR A O 1
ATOM 528 N N . ALA A 1 87 ? 15.737 0.132 -18.243 1.00 86.88 87 ALA A N 1
ATOM 529 C CA . ALA A 1 87 ? 16.956 0.945 -18.240 1.00 86.88 87 ALA A CA 1
ATOM 530 C C . ALA A 1 87 ? 17.818 0.735 -19.492 1.00 86.88 87 ALA A C 1
ATOM 532 O O . ALA A 1 87 ? 17.814 -0.347 -20.087 1.00 86.88 87 ALA A O 1
ATOM 533 N N . GLY A 1 88 ? 18.653 1.725 -19.805 1.00 82.06 88 GLY A N 1
ATOM 534 C CA . GLY A 1 88 ? 19.858 1.540 -20.608 1.00 82.06 88 GLY A CA 1
ATOM 535 C C . GLY A 1 88 ? 20.953 0.759 -19.861 1.00 82.06 88 GLY A C 1
ATOM 536 O O . GLY A 1 88 ? 20.832 0.430 -18.681 1.00 82.06 88 GLY A O 1
ATOM 537 N N . ALA A 1 89 ? 22.043 0.427 -20.559 1.00 82.88 89 ALA A N 1
ATOM 538 C CA . ALA A 1 89 ? 23.179 -0.281 -19.963 1.00 82.88 89 ALA A CA 1
ATOM 539 C C . ALA A 1 89 ? 23.851 0.537 -18.844 1.00 82.88 89 ALA A C 1
ATOM 541 O O . ALA A 1 89 ? 24.107 1.723 -19.028 1.00 82.88 89 ALA A O 1
ATOM 542 N N . ASN A 1 90 ? 24.211 -0.128 -17.739 1.00 80.75 90 ASN A N 1
ATOM 543 C CA . ASN A 1 90 ? 24.804 0.465 -16.527 1.00 80.75 90 ASN A CA 1
ATOM 544 C C . ASN A 1 90 ? 23.923 1.486 -15.772 1.00 80.75 90 ASN A C 1
ATOM 546 O O . ASN A 1 90 ? 24.423 2.147 -14.864 1.00 80.75 90 ASN A O 1
ATOM 550 N N . ASP A 1 91 ? 22.632 1.588 -16.098 1.00 85.19 91 ASP A N 1
ATOM 551 C CA . ASP A 1 91 ? 21.692 2.535 -15.483 1.00 85.19 91 ASP A CA 1
ATOM 552 C C . ASP A 1 91 ? 20.592 1.854 -14.656 1.00 85.19 91 ASP A C 1
ATOM 554 O O . ASP A 1 91 ? 20.540 0.625 -14.531 1.00 85.19 91 ASP A O 1
ATOM 558 N N . TYR A 1 92 ? 19.720 2.670 -14.052 1.00 84.81 92 TYR A N 1
ATOM 559 C CA . TYR A 1 92 ? 18.609 2.208 -13.223 1.00 84.81 92 TYR A CA 1
ATOM 560 C C . TYR A 1 92 ? 17.335 1.960 -14.032 1.00 84.81 92 TYR A C 1
ATOM 562 O O . TYR A 1 92 ? 16.929 2.778 -14.867 1.00 84.81 92 TYR A O 1
ATOM 570 N N . GLY A 1 93 ? 16.677 0.834 -13.740 1.00 89.81 93 GLY A N 1
ATOM 571 C CA . GLY A 1 93 ? 15.312 0.573 -14.196 1.00 89.81 93 GLY A CA 1
ATOM 572 C C . GLY A 1 93 ? 14.340 1.605 -13.632 1.00 89.81 93 GLY A C 1
ATOM 573 O O . GLY A 1 93 ? 14.634 2.295 -12.657 1.00 89.81 93 GLY A O 1
ATOM 574 N N . GLY A 1 94 ? 13.161 1.712 -14.232 1.00 93.56 94 GLY A N 1
ATOM 575 C CA . GLY A 1 94 ? 12.087 2.520 -13.669 1.00 93.56 94 GLY A CA 1
ATOM 576 C C . GLY A 1 94 ? 11.530 1.900 -12.392 1.00 93.56 94 GLY A C 1
ATOM 577 O O . GLY A 1 94 ? 11.477 0.679 -12.268 1.00 93.56 94 GLY A O 1
ATOM 578 N N . SER A 1 95 ? 11.076 2.708 -11.439 1.00 95.25 95 SER A N 1
ATOM 579 C CA . SER A 1 95 ? 10.345 2.186 -10.279 1.00 95.25 95 SER A CA 1
ATOM 580 C C . SER A 1 95 ? 8.960 1.681 -10.678 1.00 95.25 95 SER A C 1
ATOM 582 O O . SER A 1 95 ? 8.350 2.201 -11.613 1.00 95.25 95 SER A O 1
ATOM 584 N N . GLY A 1 96 ? 8.432 0.714 -9.937 1.00 97.12 96 GLY A N 1
ATOM 585 C CA . GLY A 1 96 ? 7.033 0.320 -10.055 1.00 97.12 96 GLY A CA 1
ATOM 586 C C . GLY A 1 96 ? 6.066 1.392 -9.541 1.00 97.12 96 GLY A C 1
ATOM 587 O O . GLY A 1 96 ? 6.401 2.180 -8.656 1.00 97.12 96 GLY A O 1
ATOM 588 N N . GLY A 1 97 ? 4.863 1.436 -10.105 1.00 97.81 97 GLY A N 1
ATOM 589 C CA . GLY A 1 97 ? 3.805 2.374 -9.737 1.00 97.81 97 GLY A CA 1
ATOM 590 C C . GLY A 1 97 ? 2.924 1.874 -8.592 1.00 97.81 97 GLY A C 1
ATOM 591 O O . GLY A 1 97 ? 2.879 0.684 -8.294 1.00 97.81 97 GLY A O 1
ATOM 592 N N . THR A 1 98 ? 2.193 2.768 -7.933 1.00 98.50 98 THR A N 1
ATOM 593 C CA . THR A 1 98 ? 1.285 2.386 -6.838 1.00 98.50 98 THR A CA 1
ATOM 594 C C . THR A 1 98 ? 0.042 1.668 -7.365 1.00 98.50 98 THR A C 1
ATOM 596 O O . THR A 1 98 ? -0.550 2.110 -8.346 1.00 98.50 98 THR A O 1
ATOM 599 N N . GLY A 1 99 ? -0.413 0.609 -6.694 1.00 98.50 99 GLY A N 1
ATOM 600 C CA . GLY A 1 99 ? -1.696 -0.021 -7.021 1.00 98.50 99 GLY A CA 1
ATOM 601 C C . GLY A 1 99 ? -2.860 0.940 -6.785 1.00 98.50 99 GLY A C 1
ATOM 602 O O . GLY A 1 99 ? -3.493 1.433 -7.721 1.00 98.50 99 GLY A O 1
ATOM 603 N N . LEU A 1 100 ? -3.102 1.250 -5.516 1.00 98.62 100 LEU A N 1
ATOM 604 C CA . LEU A 1 100 ? -4.207 2.079 -5.057 1.00 98.62 100 LEU A CA 1
ATOM 605 C C . LEU A 1 100 ? -3.698 3.253 -4.210 1.00 98.62 100 LEU A C 1
ATOM 607 O O . LEU A 1 100 ? -3.043 3.061 -3.192 1.00 98.62 100 LEU A O 1
ATOM 611 N N . SER A 1 101 ? -4.019 4.482 -4.603 1.00 97.88 101 SER A N 1
ATOM 612 C CA . SER A 1 101 ? -3.733 5.689 -3.822 1.00 97.88 101 SER A CA 1
ATOM 613 C C . SER A 1 101 ? -5.029 6.258 -3.257 1.00 97.88 101 SER A C 1
ATOM 615 O O . SER A 1 101 ? -5.951 6.548 -4.015 1.00 97.88 101 SER A O 1
ATOM 617 N N . VAL A 1 102 ? -5.109 6.413 -1.936 1.00 95.12 102 VAL A N 1
ATOM 618 C CA . VAL A 1 102 ? -6.308 6.868 -1.228 1.00 95.12 102 VAL A CA 1
ATOM 619 C C . VAL A 1 102 ? -5.953 8.000 -0.279 1.00 95.12 102 VAL A C 1
ATOM 621 O O . VAL A 1 102 ? -5.385 7.790 0.793 1.00 95.12 102 VAL A O 1
ATOM 624 N N . LEU A 1 103 ? -6.309 9.217 -0.674 1.00 91.94 103 LEU A N 1
ATOM 625 C CA . LEU A 1 103 ? -5.960 10.433 0.045 1.00 91.94 103 LEU A CA 1
ATOM 626 C C . LEU A 1 103 ? -7.223 11.145 0.527 1.00 91.94 103 LEU A C 1
ATOM 628 O O . LEU A 1 103 ? -7.908 11.818 -0.244 1.00 91.94 103 LEU A O 1
ATOM 632 N N . ASN A 1 104 ? -7.511 11.027 1.823 1.00 88.94 104 ASN A N 1
ATOM 633 C CA . ASN A 1 104 ? -8.583 11.773 2.467 1.00 88.94 104 ASN A CA 1
ATOM 634 C C . ASN A 1 104 ? -8.021 12.982 3.228 1.00 88.94 104 ASN A C 1
ATOM 636 O O . ASN A 1 104 ? -7.265 12.857 4.200 1.00 88.94 104 ASN A O 1
ATOM 640 N N . THR A 1 105 ? -8.385 14.179 2.776 1.00 83.69 105 THR A N 1
ATOM 641 C CA . THR A 1 105 ? -7.995 15.435 3.429 1.00 83.69 105 THR A CA 1
ATOM 642 C C . THR A 1 105 ? -9.044 15.942 4.417 1.00 83.69 105 THR A C 1
ATOM 644 O O . THR A 1 105 ? -8.733 16.833 5.208 1.00 83.69 105 THR A O 1
ATOM 647 N N . ALA A 1 106 ? -10.241 15.344 4.454 1.00 77.12 106 ALA A N 1
ATOM 648 C CA . ALA A 1 106 ? -11.245 15.627 5.470 1.00 77.12 106 ALA A CA 1
ATOM 649 C C . ALA A 1 106 ? -10.866 14.914 6.779 1.00 77.12 106 ALA A C 1
ATOM 651 O O . ALA A 1 106 ? -11.040 13.710 6.946 1.00 77.12 106 ALA A O 1
ATOM 652 N N . ALA A 1 107 ? -10.320 15.676 7.727 1.00 59.81 107 ALA A N 1
ATOM 653 C CA . ALA A 1 107 ? -9.705 15.171 8.955 1.00 59.81 107 ALA A CA 1
ATOM 654 C C . ALA A 1 107 ? -10.652 14.462 9.948 1.00 59.81 107 ALA A C 1
ATOM 656 O O . ALA A 1 107 ? -10.193 14.098 11.021 1.00 59.81 107 ALA A O 1
ATOM 657 N N . LYS A 1 108 ? -11.951 14.302 9.665 1.00 57.78 108 LYS A N 1
ATOM 658 C CA . LYS A 1 108 ? -12.925 13.710 10.607 1.00 57.78 108 LYS A CA 1
ATOM 659 C C . LYS A 1 108 ? -13.891 12.699 9.988 1.00 57.78 108 LYS A C 1
ATOM 661 O O . LYS A 1 108 ? -14.792 12.238 10.678 1.00 57.78 108 LYS A O 1
ATOM 666 N N . GLU A 1 109 ? -13.709 12.349 8.719 1.00 64.50 109 GLU A N 1
ATOM 667 C CA . GLU A 1 109 ? -14.687 11.546 7.985 1.00 64.50 109 GLU A CA 1
ATOM 668 C C . GLU A 1 109 ? -14.184 10.135 7.708 1.00 64.50 109 GLU A C 1
ATOM 670 O O . GLU A 1 109 ? -13.0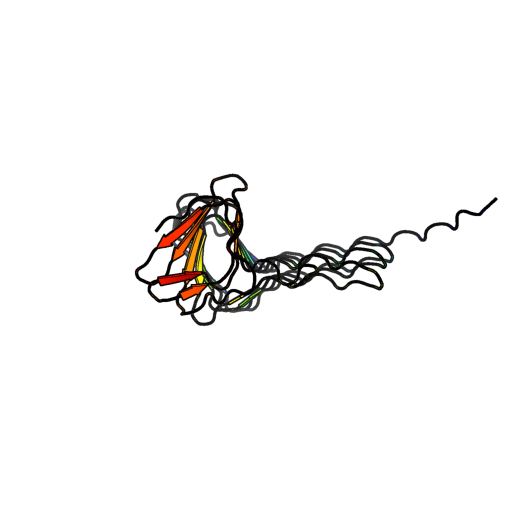16 9.918 7.375 1.00 64.50 109 GLU A O 1
ATOM 675 N N . GLN A 1 110 ? -15.099 9.174 7.806 1.00 74.56 110 GLN A N 1
ATOM 676 C CA . GLN A 1 110 ? -14.825 7.765 7.564 1.00 74.56 110 GLN A CA 1
ATOM 677 C C . GLN A 1 110 ? -14.808 7.501 6.050 1.00 74.56 110 GLN A C 1
ATOM 679 O O . GLN A 1 110 ? -15.836 7.198 5.440 1.00 74.56 110 GLN A O 1
ATOM 684 N N . LEU A 1 111 ? -13.633 7.632 5.427 1.00 89.94 111 LEU A N 1
ATOM 685 C CA . LEU A 1 111 ? -13.388 7.053 4.109 1.00 89.94 111 LEU A CA 1
ATOM 686 C C . LEU A 1 111 ? -13.084 5.568 4.289 1.00 89.94 111 LEU A C 1
ATOM 688 O O . LEU A 1 111 ? -12.038 5.213 4.833 1.00 89.94 111 LEU A O 1
ATOM 692 N N . THR A 1 112 ? -13.995 4.715 3.830 1.00 93.69 112 THR A N 1
ATOM 693 C CA . THR A 1 112 ? -13.849 3.259 3.925 1.00 93.69 112 THR A CA 1
ATOM 694 C C . THR A 1 112 ? -13.558 2.662 2.558 1.00 93.69 112 THR A C 1
ATOM 696 O O . THR A 1 112 ? -14.262 2.949 1.591 1.00 93.69 112 THR A O 1
ATOM 699 N N . ILE A 1 113 ? -12.550 1.800 2.481 1.00 96.62 113 ILE A N 1
ATOM 700 C CA . ILE A 1 113 ? -12.204 1.042 1.282 1.00 96.62 113 ILE A CA 1
ATOM 701 C C . ILE A 1 113 ? -12.338 -0.447 1.599 1.00 96.62 113 ILE A C 1
ATOM 703 O O . ILE A 1 113 ? -11.546 -0.985 2.366 1.00 96.62 113 ILE A O 1
ATOM 707 N N . ASN A 1 114 ? -13.315 -1.115 0.995 1.00 97.56 114 ASN A N 1
ATOM 708 C CA . ASN A 1 114 ? -13.451 -2.565 1.042 1.00 97.56 114 ASN A CA 1
ATOM 709 C C . ASN A 1 114 ? -12.631 -3.182 -0.092 1.00 97.56 114 ASN A C 1
ATOM 711 O O . ASN A 1 114 ? -12.893 -2.906 -1.266 1.00 97.56 114 ASN A O 1
ATOM 715 N N . ILE A 1 115 ? -11.661 -4.023 0.249 1.00 98.31 115 ILE A N 1
ATOM 716 C CA . ILE A 1 115 ? -10.823 -4.745 -0.707 1.00 98.31 115 ILE A CA 1
ATOM 717 C C . ILE A 1 115 ? -11.303 -6.190 -0.775 1.00 98.31 115 ILE A C 1
ATOM 719 O O . ILE A 1 115 ? -11.038 -6.981 0.124 1.00 98.31 115 ILE A O 1
ATOM 723 N N . ASN A 1 116 ? -12.026 -6.520 -1.842 1.00 97.38 116 ASN A N 1
ATOM 724 C CA . ASN A 1 116 ? -12.479 -7.879 -2.142 1.00 97.38 116 ASN A CA 1
ATOM 725 C C . ASN A 1 116 ? -11.686 -8.515 -3.294 1.00 97.38 116 ASN A C 1
ATOM 727 O O . ASN A 1 116 ? -11.699 -9.734 -3.426 1.00 97.38 116 ASN A O 1
ATOM 731 N N . GLY A 1 117 ? -11.044 -7.696 -4.132 1.00 97.12 117 GLY A N 1
ATOM 732 C CA . GLY A 1 117 ? -10.130 -8.112 -5.196 1.00 97.12 117 GLY A CA 1
ATOM 733 C C . GLY A 1 117 ? -8.657 -7.912 -4.829 1.00 97.12 117 GLY A C 1
ATOM 734 O O . GLY A 1 117 ? -8.320 -7.541 -3.705 1.00 97.12 117 GLY A O 1
ATOM 735 N N . ALA A 1 118 ? -7.772 -8.135 -5.801 1.00 98.19 118 ALA A N 1
ATOM 736 C CA . ALA A 1 118 ? -6.336 -7.934 -5.631 1.00 98.19 118 ALA A CA 1
ATOM 737 C C . ALA A 1 118 ? -5.938 -6.473 -5.884 1.00 98.19 118 ALA A C 1
ATOM 739 O O . ALA A 1 118 ? -6.257 -5.910 -6.931 1.00 98.19 118 ALA A O 1
ATOM 740 N N . VAL A 1 119 ? -5.185 -5.880 -4.963 1.00 98.75 119 VAL A N 1
ATOM 741 C CA . VAL A 1 119 ? -4.480 -4.611 -5.158 1.00 98.75 119 VAL A CA 1
ATOM 742 C C . VAL A 1 119 ? -2.987 -4.898 -5.201 1.00 98.75 119 VAL A C 1
ATOM 744 O O . VAL A 1 119 ? -2.437 -5.505 -4.285 1.00 98.75 119 VAL A O 1
ATOM 747 N N . THR A 1 120 ? -2.301 -4.476 -6.254 1.00 98.62 120 THR A N 1
ATOM 748 C CA . THR A 1 120 ? -0.886 -4.805 -6.454 1.00 98.62 120 THR A CA 1
ATOM 749 C C . THR A 1 120 ? -0.114 -3.581 -6.913 1.00 98.62 120 THR A C 1
ATOM 751 O O . THR A 1 120 ? -0.503 -2.920 -7.874 1.00 98.62 120 THR A O 1
ATOM 754 N N . GLY A 1 121 ? 0.980 -3.259 -6.229 1.00 98.56 121 GLY A N 1
ATOM 755 C CA . GLY A 1 121 ? 1.958 -2.303 -6.733 1.00 98.56 121 GLY A CA 1
ATOM 756 C C . GLY A 1 121 ? 2.648 -2.863 -7.975 1.00 98.56 121 GLY A C 1
ATOM 757 O O . GLY A 1 121 ? 2.807 -4.070 -8.109 1.00 98.56 121 GLY A O 1
ATOM 758 N N . GLY A 1 122 ? 3.034 -2.000 -8.905 1.00 98.06 122 GLY A N 1
ATOM 759 C CA . GLY A 1 122 ? 3.754 -2.419 -10.099 1.00 98.06 122 GLY A CA 1
ATOM 760 C C . GLY A 1 122 ? 5.170 -2.877 -9.771 1.00 98.06 122 GLY A C 1
ATOM 761 O O . GLY A 1 122 ? 5.773 -2.416 -8.805 1.00 98.06 122 GLY A O 1
ATOM 762 N N . ASP A 1 123 ? 5.726 -3.756 -10.591 1.00 97.69 123 ASP A N 1
ATOM 763 C CA . ASP A 1 123 ? 7.118 -4.177 -10.447 1.00 97.69 123 ASP A CA 1
ATOM 764 C C . ASP A 1 123 ? 8.083 -3.111 -10.976 1.00 97.69 123 ASP A C 1
ATOM 766 O O . ASP A 1 123 ? 7.734 -2.277 -11.820 1.00 97.69 123 ASP A O 1
ATOM 770 N N . ALA A 1 124 ? 9.321 -3.150 -10.494 1.00 96.12 124 ALA A N 1
ATOM 771 C CA . ALA A 1 124 ? 10.409 -2.387 -11.077 1.00 96.12 124 ALA A CA 1
ATOM 772 C C . ALA A 1 124 ? 10.632 -2.784 -12.543 1.00 96.12 124 ALA A C 1
ATOM 774 O O . ALA A 1 124 ? 10.414 -3.923 -12.959 1.00 96.12 124 ALA A O 1
ATOM 775 N N . GLY A 1 125 ? 11.096 -1.823 -13.329 1.00 92.56 125 GLY A N 1
ATOM 776 C CA . GLY A 1 125 ? 11.424 -2.028 -14.724 1.00 92.56 125 GLY A CA 1
ATOM 777 C C . GLY A 1 125 ? 12.631 -2.949 -14.893 1.00 92.56 125 GLY A C 1
ATOM 778 O O . GLY A 1 125 ? 13.546 -2.919 -14.062 1.00 92.56 125 GLY A O 1
ATOM 779 N N . PRO A 1 126 ? 12.676 -3.745 -15.977 1.00 87.75 126 PRO A N 1
ATOM 780 C CA . PRO A 1 126 ? 13.817 -4.601 -16.255 1.00 87.75 126 PRO A CA 1
ATOM 781 C C . PRO A 1 126 ? 15.085 -3.775 -16.462 1.00 87.75 126 PRO A C 1
ATOM 783 O O . PRO A 1 126 ? 15.045 -2.624 -16.907 1.00 87.75 126 PRO A O 1
ATOM 786 N N . VAL A 1 127 ? 16.233 -4.392 -16.218 1.00 81.75 127 VAL A N 1
ATOM 787 C CA . VAL A 1 127 ? 17.534 -3.774 -16.476 1.00 81.75 127 VAL A CA 1
ATOM 788 C C . VAL A 1 127 ? 18.258 -4.484 -17.601 1.00 81.75 127 VAL A C 1
ATOM 790 O O . VAL A 1 127 ? 18.187 -5.706 -17.737 1.00 81.75 127 VAL A O 1
ATOM 793 N N . ALA A 1 128 ? 18.964 -3.701 -18.410 1.00 77.56 128 ALA A N 1
ATOM 794 C CA . ALA A 1 128 ? 19.949 -4.223 -19.341 1.00 77.56 128 ALA A CA 1
ATOM 795 C C . ALA A 1 128 ? 21.195 -4.738 -18.587 1.00 77.56 128 ALA A C 1
ATOM 797 O O . ALA A 1 128 ? 21.285 -4.674 -17.359 1.00 77.56 128 ALA A O 1
ATOM 798 N N . VAL A 1 129 ? 22.178 -5.252 -19.331 1.00 73.56 129 VAL A N 1
ATOM 799 C CA . VAL A 1 129 ? 23.434 -5.793 -18.783 1.00 73.56 129 VAL A CA 1
ATOM 800 C C . VAL A 1 129 ? 24.096 -4.781 -17.827 1.00 73.56 129 VAL A C 1
ATOM 802 O O . VAL A 1 129 ? 24.241 -3.609 -18.178 1.00 73.56 129 VAL A O 1
ATOM 805 N N . ASN A 1 130 ? 24.482 -5.239 -16.628 1.00 76.50 130 ASN A N 1
ATOM 806 C CA . ASN A 1 130 ? 25.075 -4.449 -15.532 1.00 76.50 130 ASN A CA 1
ATOM 807 C C . ASN A 1 130 ? 24.216 -3.283 -14.984 1.00 76.50 130 ASN A C 1
ATOM 809 O O . ASN A 1 130 ? 24.742 -2.429 -14.272 1.00 76.50 130 ASN A O 1
ATOM 813 N N . GLY A 1 131 ? 22.921 -3.213 -15.308 1.00 70.19 131 GLY A N 1
ATOM 814 C CA . GLY A 1 131 ? 22.008 -2.210 -14.750 1.00 70.19 131 GLY A CA 1
ATOM 815 C C . GLY A 1 131 ? 21.485 -2.571 -13.353 1.00 70.19 131 GLY A C 1
ATOM 816 O O . GLY A 1 131 ? 21.553 -3.722 -12.919 1.00 70.19 131 GLY A O 1
ATOM 817 N N . HIS A 1 132 ? 20.936 -1.579 -12.652 1.00 82.56 132 HIS A N 1
ATOM 818 C CA . HIS A 1 132 ? 20.420 -1.718 -11.287 1.00 82.56 132 HIS A CA 1
ATOM 819 C C . HIS A 1 132 ? 18.892 -1.680 -11.276 1.00 82.56 132 HIS A C 1
ATOM 821 O O . HIS A 1 132 ? 18.279 -0.747 -11.800 1.00 82.56 132 HIS A O 1
ATOM 827 N N . LEU A 1 133 ? 18.248 -2.701 -10.703 1.00 85.25 133 LEU A N 1
ATOM 828 C CA . LEU A 1 133 ? 16.789 -2.701 -10.575 1.00 85.25 133 LEU A CA 1
ATOM 829 C C . LEU A 1 133 ? 16.366 -1.554 -9.643 1.00 85.25 133 LEU A C 1
ATOM 831 O O . LEU A 1 133 ? 17.046 -1.254 -8.661 1.00 85.25 133 LEU A O 1
ATOM 835 N N . ALA A 1 134 ? 15.248 -0.900 -9.941 1.00 90.75 134 ALA A N 1
ATOM 836 C CA . ALA A 1 134 ? 14.644 0.053 -9.013 1.00 90.75 134 ALA A CA 1
ATOM 837 C C . ALA A 1 134 ? 13.757 -0.663 -7.983 1.00 90.75 134 ALA A C 1
ATOM 839 O O . ALA A 1 134 ? 13.675 -1.892 -7.949 1.00 90.75 134 ALA A O 1
ATOM 840 N N . GLY A 1 135 ? 13.107 0.107 -7.112 1.00 94.19 135 GLY A N 1
ATOM 841 C CA . GLY A 1 135 ? 12.103 -0.413 -6.186 1.00 94.19 135 GLY A CA 1
ATOM 842 C C . GLY A 1 135 ? 10.792 -0.775 -6.888 1.00 94.19 135 GLY A C 1
ATOM 843 O O . GLY A 1 135 ? 10.404 -0.139 -7.873 1.00 94.19 135 GLY A O 1
ATOM 844 N N . GLY A 1 136 ? 10.101 -1.784 -6.356 1.00 96.94 136 GLY A N 1
ATOM 845 C CA . GLY A 1 136 ? 8.706 -2.048 -6.695 1.00 96.94 136 GLY A CA 1
ATOM 846 C C . GLY A 1 136 ? 7.782 -0.973 -6.116 1.00 96.94 136 GLY A C 1
ATOM 847 O O . GLY A 1 136 ? 8.150 -0.236 -5.200 1.00 96.94 136 GLY A O 1
ATOM 848 N N . GLY A 1 137 ? 6.579 -0.876 -6.665 1.00 97.88 137 GLY A N 1
ATOM 849 C CA . GLY A 1 137 ? 5.554 0.054 -6.216 1.00 97.88 137 GLY A CA 1
ATOM 850 C C . GLY A 1 137 ? 4.821 -0.445 -4.975 1.00 97.88 137 GLY A C 1
ATOM 851 O O . GLY A 1 137 ? 4.697 -1.645 -4.741 1.00 97.88 137 GLY A O 1
ATOM 852 N N . VAL A 1 138 ? 4.294 0.479 -4.178 1.00 98.50 138 VAL A N 1
ATOM 853 C CA . VAL A 1 138 ? 3.461 0.144 -3.014 1.00 98.50 138 VAL A CA 1
ATOM 854 C C . VAL A 1 138 ? 2.098 -0.383 -3.477 1.00 98.50 138 VAL A C 1
ATOM 856 O O . VAL A 1 138 ? 1.526 0.135 -4.440 1.00 98.50 138 VAL A O 1
ATOM 859 N N . GLY A 1 139 ? 1.553 -1.385 -2.785 1.00 98.69 139 GLY A N 1
ATOM 860 C CA . GLY A 1 139 ? 0.197 -1.877 -3.049 1.00 98.69 139 GLY A CA 1
ATOM 861 C C . GLY A 1 139 ? -0.852 -0.789 -2.829 1.00 98.69 139 GLY A C 1
ATOM 862 O O . GLY A 1 139 ? -1.533 -0.375 -3.768 1.00 98.69 139 GLY A O 1
ATOM 863 N N . LEU A 1 140 ? -0.933 -0.281 -1.600 1.00 98.62 140 LEU A N 1
ATOM 864 C CA . LEU A 1 140 ? -1.843 0.784 -1.192 1.00 98.62 140 LEU A CA 1
ATOM 865 C C . LEU A 1 140 ? -1.105 1.923 -0.482 1.00 98.62 140 LEU A C 1
ATOM 867 O O . LEU A 1 140 ? -0.410 1.700 0.503 1.00 98.62 140 LEU A O 1
ATOM 871 N N . VAL A 1 141 ? -1.326 3.161 -0.920 1.00 97.62 141 VAL A N 1
ATOM 872 C CA . VAL A 1 141 ? -0.919 4.369 -0.188 1.00 97.62 141 VAL A CA 1
ATOM 873 C C . VAL A 1 141 ? -2.158 5.022 0.413 1.00 97.62 141 VAL A C 1
ATOM 875 O O . VAL A 1 141 ? -3.083 5.366 -0.319 1.00 97.62 141 VAL A O 1
ATOM 878 N N . GLY A 1 142 ? -2.184 5.194 1.734 1.00 94.44 142 GLY A N 1
ATOM 879 C CA . GLY A 1 142 ? -3.357 5.643 2.483 1.00 94.44 142 GLY A CA 1
ATOM 880 C C . GLY A 1 142 ? -3.117 6.893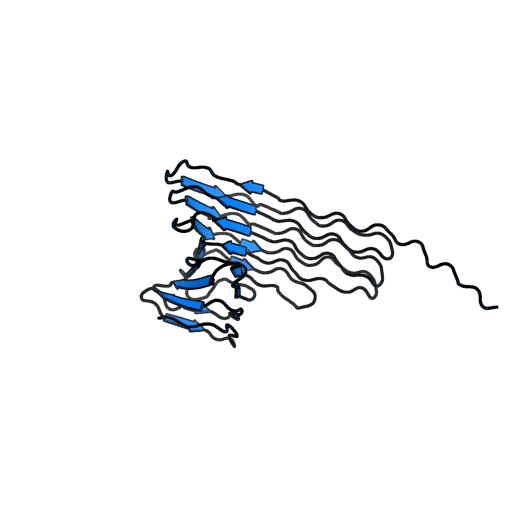 3.330 1.00 94.44 142 GLY A C 1
ATOM 881 O O . GLY A 1 142 ? -2.051 7.078 3.920 1.00 94.44 142 GLY A O 1
ATOM 882 N N . LYS A 1 143 ? -4.143 7.740 3.435 1.00 92.75 143 LYS A N 1
ATOM 883 C CA . LYS A 1 143 ? -4.220 8.843 4.402 1.00 92.75 143 LYS A CA 1
ATOM 884 C C . LYS A 1 143 ? -5.653 9.022 4.895 1.00 92.75 143 LYS A C 1
ATOM 886 O O . LYS A 1 143 ? -6.536 9.259 4.075 1.00 92.75 143 LYS A O 1
ATOM 891 N N . ASN A 1 144 ? -5.847 8.990 6.218 1.00 91.00 144 ASN A N 1
ATOM 892 C CA . ASN A 1 144 ? -7.149 9.103 6.897 1.00 91.00 144 ASN A CA 1
ATOM 893 C C . ASN A 1 144 ? -8.196 8.140 6.313 1.00 91.00 144 ASN A C 1
ATOM 895 O O . ASN A 1 144 ? -9.285 8.550 5.899 1.00 91.00 144 ASN A O 1
ATOM 899 N N . VAL A 1 145 ? -7.825 6.864 6.225 1.00 92.75 145 VAL A N 1
ATOM 900 C CA . VAL A 1 145 ? -8.619 5.829 5.561 1.00 92.75 145 VAL A CA 1
ATOM 901 C C . VAL A 1 145 ? -8.803 4.615 6.465 1.00 92.75 145 VAL A C 1
ATOM 903 O O . VAL A 1 145 ? -7.872 4.176 7.134 1.00 92.75 145 VAL A O 1
ATOM 906 N N . THR A 1 146 ? -10.007 4.049 6.450 1.00 94.69 146 THR A N 1
ATOM 907 C CA . THR A 1 146 ? -10.275 2.698 6.948 1.00 94.69 146 THR A CA 1
ATOM 908 C C . THR A 1 146 ? -10.212 1.723 5.780 1.00 94.69 146 THR A C 1
ATOM 910 O O . THR A 1 146 ? -11.004 1.818 4.845 1.00 94.69 146 THR A O 1
ATOM 913 N N . VAL A 1 147 ? -9.278 0.782 5.821 1.00 97.12 147 VAL A N 1
ATOM 914 C CA . VAL A 1 147 ? -9.168 -0.312 4.852 1.00 97.12 147 VAL A CA 1
ATOM 915 C C . VAL A 1 147 ? -9.791 -1.556 5.468 1.00 97.12 147 VAL A C 1
ATOM 917 O O . VAL A 1 147 ? -9.411 -1.960 6.562 1.00 97.12 147 VAL A O 1
ATOM 920 N N . VAL A 1 148 ? -10.747 -2.161 4.774 1.00 97.69 148 VAL A N 1
ATOM 921 C CA . VAL A 1 148 ? -11.397 -3.410 5.171 1.00 97.69 148 VAL A CA 1
ATOM 922 C C . VAL A 1 148 ? -10.926 -4.511 4.236 1.00 97.69 148 VAL A C 1
ATOM 924 O O . VAL A 1 148 ? -11.194 -4.468 3.035 1.00 97.69 148 VAL A O 1
ATOM 927 N N . MET A 1 149 ? -10.236 -5.501 4.793 1.00 97.56 149 MET A N 1
ATOM 928 C CA . MET A 1 149 ? -9.791 -6.683 4.062 1.00 97.56 149 MET A CA 1
ATOM 929 C C . MET A 1 149 ? -10.951 -7.673 3.972 1.00 97.56 149 MET A C 1
ATOM 931 O O . MET A 1 149 ? -11.295 -8.309 4.969 1.00 97.56 149 MET A O 1
ATOM 935 N N . GLY A 1 150 ? -11.592 -7.771 2.808 1.00 94.44 150 GLY A N 1
ATOM 936 C CA . GLY A 1 150 ? -12.644 -8.750 2.535 1.00 94.44 150 GLY A CA 1
ATOM 937 C C . GLY A 1 150 ? -12.077 -10.164 2.375 1.00 94.44 150 GLY A C 1
ATOM 938 O O . GLY A 1 150 ? -10.895 -10.338 2.128 1.00 94.44 150 GLY A O 1
ATOM 939 N N . ALA A 1 151 ? -12.906 -11.204 2.489 1.00 87.69 151 ALA A N 1
ATOM 940 C CA . ALA A 1 151 ? -12.434 -12.598 2.548 1.00 87.69 151 ALA A CA 1
ATOM 941 C C . ALA A 1 151 ? -11.626 -13.091 1.322 1.00 87.69 151 ALA A C 1
ATOM 943 O O . ALA A 1 151 ? -10.901 -14.075 1.439 1.00 87.69 151 ALA A O 1
ATOM 944 N N . GLY A 1 152 ? -11.760 -12.443 0.159 1.00 86.81 152 GLY A N 1
ATOM 945 C CA . GLY A 1 152 ? -11.002 -12.748 -1.064 1.00 86.81 152 GLY A CA 1
ATOM 946 C C . GLY A 1 152 ? -10.018 -11.654 -1.487 1.00 86.81 152 GLY A C 1
ATOM 947 O O . GLY A 1 152 ? -9.423 -11.763 -2.558 1.00 86.81 152 GLY A O 1
ATOM 948 N N . GLY A 1 153 ? -9.881 -10.597 -0.682 1.00 96.31 153 GLY A N 1
ATOM 949 C CA . GLY A 1 153 ? -9.007 -9.475 -0.985 1.00 96.31 153 GLY A CA 1
ATOM 950 C C . GLY A 1 153 ? -7.534 -9.821 -0.809 1.00 96.31 153 GLY A C 1
ATOM 951 O O . GLY A 1 153 ? -7.166 -10.735 -0.076 1.00 96.31 153 GLY A O 1
ATOM 952 N N . SER A 1 154 ? -6.671 -9.062 -1.473 1.00 98.12 154 SER A N 1
ATOM 953 C CA . SER A 1 154 ? -5.244 -9.049 -1.161 1.00 98.12 154 SER A CA 1
ATOM 954 C C . SER A 1 154 ? -4.645 -7.689 -1.474 1.00 98.12 154 SER A C 1
ATOM 956 O O . SER A 1 154 ? -5.119 -6.977 -2.362 1.00 98.12 154 SER A O 1
ATOM 958 N N . ILE A 1 155 ? -3.599 -7.314 -0.740 1.00 98.75 155 ILE A N 1
ATOM 959 C CA . ILE A 1 155 ? -2.791 -6.139 -1.073 1.00 98.75 155 ILE A CA 1
ATOM 960 C C . ILE A 1 155 ? -1.326 -6.561 -1.112 1.00 98.75 155 ILE A C 1
ATOM 962 O O . ILE A 1 155 ? -0.794 -7.063 -0.126 1.00 98.75 155 ILE A O 1
ATOM 966 N N . SER A 1 156 ? -0.670 -6.345 -2.247 1.00 98.62 156 SER A N 1
ATOM 967 C CA . SER A 1 156 ? 0.731 -6.697 -2.463 1.00 98.62 156 SER A CA 1
ATOM 968 C C . SER A 1 156 ? 1.543 -5.485 -2.887 1.00 98.62 156 SER A C 1
ATOM 970 O O . SER A 1 156 ? 1.126 -4.739 -3.774 1.00 98.62 156 SER A O 1
ATOM 972 N N . GLY A 1 157 ? 2.736 -5.324 -2.322 1.00 98.62 157 GLY A N 1
ATOM 973 C CA . GLY A 1 157 ? 3.775 -4.521 -2.960 1.00 98.62 157 GLY A CA 1
ATOM 974 C C . GLY A 1 157 ? 4.255 -5.195 -4.247 1.00 98.62 157 GLY A C 1
ATOM 975 O O . GLY A 1 157 ? 4.160 -6.418 -4.388 1.00 98.62 157 GLY A O 1
ATOM 976 N N . GLY A 1 158 ? 4.761 -4.399 -5.181 1.00 98.12 158 GLY A N 1
ATOM 977 C CA . GLY A 1 158 ? 5.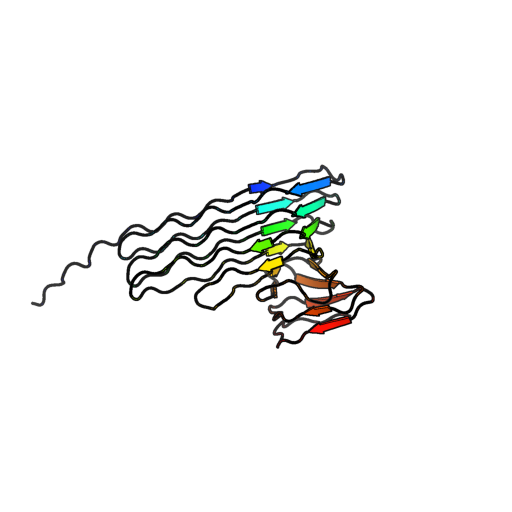478 -4.893 -6.352 1.00 98.12 158 GLY A CA 1
ATOM 978 C C . GLY A 1 158 ? 6.906 -5.306 -6.003 1.00 98.12 158 GLY A C 1
ATOM 979 O O . GLY A 1 158 ? 7.442 -4.938 -4.955 1.00 98.12 158 GLY A O 1
ATOM 980 N N . PHE A 1 159 ? 7.547 -6.057 -6.887 1.00 97.31 159 PHE A N 1
ATOM 981 C CA . PHE A 1 159 ? 8.920 -6.520 -6.726 1.00 97.31 159 PHE A CA 1
ATOM 982 C C . PHE A 1 159 ? 9.931 -5.534 -7.315 1.00 97.31 159 PHE A C 1
ATOM 984 O O . PHE A 1 159 ? 9.723 -4.954 -8.378 1.00 97.31 159 PHE A O 1
ATOM 991 N N . GLY A 1 160 ? 11.061 -5.363 -6.633 1.00 94.50 160 GLY A N 1
ATOM 992 C CA . GLY A 1 160 ? 12.203 -4.586 -7.111 1.00 94.50 160 GLY A CA 1
ATOM 993 C C . GLY A 1 160 ? 13.528 -5.079 -6.530 1.00 94.50 160 GLY A C 1
ATOM 994 O O . GLY A 1 160 ? 13.617 -6.188 -6.007 1.00 94.50 160 GLY A O 1
ATOM 995 N N . ALA A 1 161 ? 14.568 -4.245 -6.595 1.00 90.56 161 ALA A N 1
ATOM 996 C CA . ALA A 1 161 ? 15.918 -4.591 -6.134 1.00 90.56 161 ALA A CA 1
ATOM 997 C C . ALA A 1 161 ? 16.001 -5.004 -4.659 1.00 90.56 161 ALA A C 1
ATOM 999 O O . ALA A 1 161 ? 16.819 -5.846 -4.302 1.00 90.56 161 ALA A O 1
ATOM 1000 N N . SER A 1 162 ? 15.166 -4.416 -3.803 1.00 89.06 162 SER A N 1
ATOM 1001 C CA . SER A 1 162 ? 15.109 -4.725 -2.372 1.00 89.06 162 SER A CA 1
ATOM 1002 C C . SER A 1 162 ? 14.125 -5.853 -2.039 1.00 89.06 162 SER A C 1
ATOM 1004 O O . SER A 1 162 ? 13.779 -6.029 -0.874 1.00 89.06 162 SER A O 1
ATOM 1006 N N . GLY A 1 163 ? 13.642 -6.595 -3.041 1.00 94.12 163 GLY A N 1
ATOM 1007 C CA . GLY A 1 163 ? 12.575 -7.579 -2.888 1.00 94.12 163 GLY A CA 1
ATOM 1008 C C . GLY A 1 163 ? 11.188 -6.954 -3.037 1.00 94.12 163 GLY A C 1
ATOM 1009 O O . GLY A 1 163 ? 10.995 -6.028 -3.828 1.00 94.12 163 GLY A O 1
ATOM 1010 N N . GLN A 1 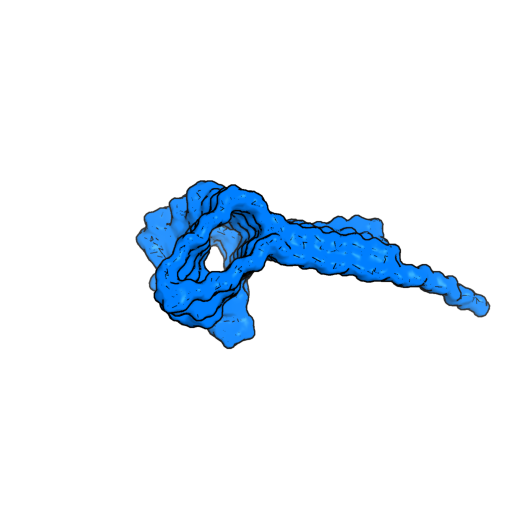164 ? 10.211 -7.490 -2.310 1.00 96.94 164 GLN A N 1
ATOM 1011 C CA . GLN A 1 164 ? 8.834 -7.003 -2.347 1.00 96.94 164 GLN A CA 1
ATOM 1012 C C . GLN A 1 164 ? 8.706 -5.677 -1.584 1.00 96.94 164 GLN A C 1
ATOM 1014 O O . GLN A 1 164 ? 9.146 -5.563 -0.441 1.00 96.94 164 GLN A O 1
ATOM 1019 N N . ALA A 1 165 ? 8.101 -4.675 -2.220 1.00 98.06 165 ALA A N 1
ATOM 1020 C CA . ALA A 1 165 ? 7.790 -3.391 -1.607 1.00 98.06 165 ALA A CA 1
ATOM 1021 C C . ALA A 1 165 ? 6.711 -3.525 -0.517 1.00 98.06 165 ALA A C 1
ATOM 1023 O O . ALA A 1 165 ? 6.128 -4.589 -0.306 1.00 98.06 165 ALA A O 1
ATOM 1024 N N . ASN A 1 166 ? 6.411 -2.423 0.172 1.00 98.31 166 ASN A N 1
ATOM 1025 C CA . ASN A 1 166 ? 5.336 -2.415 1.159 1.00 98.31 166 ASN A CA 1
ATOM 1026 C C . ASN A 1 166 ? 3.989 -2.751 0.506 1.00 98.31 166 ASN A C 1
ATOM 1028 O O . ASN A 1 166 ? 3.635 -2.212 -0.546 1.00 98.31 166 ASN A O 1
ATOM 1032 N N . ALA A 1 167 ? 3.214 -3.604 1.174 1.00 98.69 167 ALA A N 1
ATOM 1033 C CA . ALA A 1 167 ? 1.814 -3.800 0.836 1.00 98.69 167 ALA A CA 1
ATOM 1034 C C . ALA A 1 167 ? 1.053 -2.496 1.072 1.00 98.69 167 ALA A C 1
ATOM 1036 O O . ALA A 1 167 ? 0.291 -2.059 0.213 1.00 98.69 167 ALA A O 1
ATOM 1037 N N . ILE A 1 168 ? 1.298 -1.850 2.217 1.00 98.50 168 ILE A N 1
ATOM 1038 C CA . ILE A 1 168 ? 0.602 -0.626 2.606 1.00 98.50 168 ILE A CA 1
ATOM 1039 C C . ILE A 1 168 ? 1.584 0.419 3.127 1.00 98.50 168 ILE A C 1
ATOM 1041 O O . ILE A 1 168 ? 2.451 0.126 3.949 1.00 98.50 168 ILE A O 1
ATOM 1045 N N . GLU A 1 169 ? 1.395 1.663 2.703 1.00 97.50 169 GLU A N 1
ATOM 1046 C CA . GLU A 1 169 ? 2.045 2.831 3.281 1.00 97.50 169 GLU A CA 1
ATOM 1047 C C . GLU A 1 169 ? 1.008 3.868 3.724 1.00 97.50 169 GLU A C 1
ATOM 1049 O O . GLU A 1 169 ? 0.285 4.449 2.914 1.00 97.50 169 GLU A O 1
ATOM 1054 N N . PHE A 1 170 ? 0.958 4.135 5.025 1.00 95.50 170 PHE A N 1
ATOM 1055 C CA . PHE A 1 170 ? 0.187 5.228 5.598 1.00 95.50 170 PHE A CA 1
ATOM 1056 C C . PHE A 1 170 ? 1.079 6.457 5.757 1.00 95.50 170 PHE A C 1
ATOM 1058 O O . PHE A 1 170 ? 1.903 6.533 6.670 1.00 95.50 170 PHE A O 1
ATOM 1065 N N . ILE A 1 171 ? 0.904 7.433 4.866 1.00 89.25 171 ILE A N 1
ATOM 1066 C CA . ILE A 1 171 ? 1.791 8.603 4.754 1.00 89.25 171 ILE A CA 1
ATOM 1067 C C . ILE A 1 171 ? 1.441 9.731 5.734 1.00 89.25 171 ILE A C 1
ATOM 1069 O O . ILE A 1 171 ? 2.208 10.672 5.923 1.00 89.25 171 ILE A O 1
ATOM 1073 N N . SER A 1 172 ? 0.229 9.744 6.286 1.00 83.94 172 SER A N 1
ATOM 1074 C CA . SER A 1 172 ? -0.206 10.678 7.336 1.00 83.94 172 SER A CA 1
ATOM 1075 C C . SER A 1 172 ? -1.601 10.290 7.831 1.00 83.94 172 SER A C 1
ATOM 1077 O O . SER A 1 172 ? -2.318 9.539 7.168 1.00 83.94 172 SER A O 1
ATOM 1079 N N . GLY A 1 173 ? -2.023 10.859 8.959 1.00 80.69 173 GLY A N 1
ATOM 1080 C CA . GLY A 1 173 ? -3.416 10.826 9.399 1.00 80.69 173 GLY A CA 1
ATOM 1081 C C . GLY A 1 173 ? -3.628 10.147 10.746 1.00 80.69 173 GLY A C 1
ATOM 1082 O O . GLY A 1 173 ? -3.101 9.072 11.012 1.00 80.69 173 GLY A O 1
ATOM 1083 N N . SER A 1 174 ? -4.448 10.763 11.590 1.00 77.88 174 SER A N 1
ATOM 1084 C CA . SER A 1 174 ? -4.768 10.261 12.932 1.00 77.88 174 SER A CA 1
ATOM 1085 C C . SER A 1 174 ? -5.832 9.156 12.940 1.00 77.88 174 SER A C 1
ATOM 1087 O O . SER A 1 174 ? -6.217 8.700 14.010 1.00 77.88 174 SER A O 1
ATOM 1089 N N . PHE A 1 175 ? -6.333 8.754 11.766 1.00 82.00 175 PHE A N 1
ATOM 1090 C CA . PHE A 1 175 ? -7.482 7.853 11.614 1.00 82.00 175 PHE A CA 1
ATOM 1091 C C . PHE A 1 175 ? -7.239 6.722 10.609 1.00 82.00 175 PHE A C 1
ATOM 1093 O O . PHE A 1 175 ? -8.183 6.250 9.976 1.00 82.00 175 PHE A O 1
ATOM 1100 N N . ASN A 1 176 ? -5.987 6.307 10.402 1.00 93.12 176 ASN A N 1
ATOM 1101 C CA . ASN A 1 176 ? -5.748 5.141 9.560 1.00 93.12 176 ASN A CA 1
ATOM 1102 C C . ASN A 1 176 ? -6.170 3.886 10.323 1.00 93.12 176 ASN A C 1
ATOM 1104 O O . ASN A 1 176 ? -5.735 3.660 11.452 1.00 93.12 176 ASN A O 1
ATOM 1108 N N . ALA A 1 177 ? -7.018 3.071 9.711 1.00 95.06 177 ALA A N 1
ATOM 1109 C CA . ALA A 1 177 ? -7.456 1.813 10.287 1.00 95.06 177 ALA A CA 1
ATOM 1110 C C . ALA A 1 177 ? -7.341 0.692 9.261 1.00 95.06 177 ALA A C 1
ATOM 1112 O O . ALA A 1 177 ? -7.605 0.892 8.075 1.00 95.06 177 ALA A O 1
ATOM 1113 N N . LEU A 1 178 ? -6.969 -0.491 9.733 1.00 96.94 178 LEU A N 1
ATOM 1114 C CA . LEU A 1 178 ? -6.921 -1.709 8.941 1.00 96.94 178 LEU A CA 1
ATOM 1115 C C . LEU A 1 178 ? -7.750 -2.777 9.648 1.00 96.94 178 LEU A C 1
ATOM 1117 O O . LEU A 1 178 ? -7.369 -3.263 10.712 1.00 96.94 178 LEU A O 1
ATOM 1121 N N . LEU A 1 179 ? -8.903 -3.095 9.069 1.00 97.38 179 LEU A N 1
ATOM 1122 C CA . LEU A 1 179 ? -9.832 -4.098 9.563 1.00 97.38 179 LEU A CA 1
ATOM 1123 C C . LEU A 1 179 ? -9.570 -5.430 8.865 1.00 97.38 179 LEU A C 1
ATOM 1125 O O . LEU A 1 179 ? -9.793 -5.566 7.660 1.00 97.38 179 LEU A O 1
ATOM 1129 N N . PHE A 1 180 ? -9.146 -6.421 9.642 1.00 96.75 180 PHE A N 1
ATOM 1130 C CA . PHE A 1 180 ? -9.013 -7.796 9.186 1.00 96.75 180 PHE A CA 1
ATOM 1131 C C . PHE A 1 180 ? -10.299 -8.569 9.464 1.00 96.75 180 PHE A C 1
ATOM 1133 O O . PHE A 1 180 ? -10.817 -8.554 10.579 1.00 96.75 180 PHE A O 1
ATOM 1140 N N . THR A 1 181 ? -10.801 -9.271 8.449 1.00 95.19 181 THR A N 1
ATOM 1141 C CA . THR A 1 181 ? -11.970 -10.159 8.585 1.00 95.19 181 THR A CA 1
ATOM 1142 C C . THR A 1 181 ? -11.589 -11.641 8.626 1.00 95.19 181 THR A C 1
ATOM 1144 O O . THR A 1 181 ? -12.435 -12.491 8.895 1.00 95.19 181 THR A O 1
ATOM 1147 N N . GLY A 1 182 ? -10.316 -11.958 8.365 1.00 93.31 182 GLY A N 1
ATOM 1148 C CA . GLY A 1 182 ? -9.788 -13.316 8.294 1.00 93.31 182 GLY A CA 1
ATOM 1149 C C . GLY A 1 182 ? -8.720 -13.618 9.345 1.00 93.31 182 GLY A C 1
ATOM 1150 O O . GLY A 1 182 ? -8.274 -12.752 10.100 1.00 93.31 182 GLY A O 1
ATOM 1151 N N . ALA A 1 183 ? -8.291 -14.881 9.360 1.00 95.12 183 ALA A N 1
ATOM 1152 C CA . ALA A 1 183 ? -7.276 -15.379 10.286 1.00 95.12 183 ALA A CA 1
ATOM 1153 C C . ALA A 1 183 ? -5.840 -14.934 9.943 1.00 95.12 183 ALA A C 1
ATOM 1155 O O . ALA A 1 183 ? -4.949 -15.054 10.779 1.00 95.12 183 ALA A O 1
ATOM 1156 N N . THR A 1 184 ? -5.609 -14.414 8.736 1.00 94.75 184 THR A N 1
ATOM 1157 C CA . THR A 1 184 ? -4.318 -13.880 8.273 1.00 94.75 184 THR A CA 1
ATOM 1158 C C . THR A 1 184 ? -4.510 -12.515 7.609 1.00 94.75 184 THR A C 1
ATOM 1160 O O . THR A 1 184 ? -5.625 -12.167 7.209 1.00 94.75 184 THR A O 1
ATOM 1163 N N . SER A 1 185 ? -3.434 -11.729 7.509 1.00 92.06 185 SER A N 1
ATOM 1164 C CA . SER A 1 185 ? -3.465 -10.330 7.057 1.00 92.06 185 SER A CA 1
ATOM 1165 C C . SER A 1 185 ? -3.898 -10.133 5.598 1.00 92.06 185 SER A C 1
ATOM 1167 O O . SER A 1 185 ? -4.409 -9.067 5.263 1.00 92.06 185 SER A O 1
ATOM 1169 N N . GLN A 1 186 ? -3.716 -11.148 4.740 1.00 96.31 186 GLN A N 1
ATOM 1170 C CA . GLN A 1 186 ? -3.900 -11.070 3.278 1.00 96.31 186 GLN A CA 1
ATOM 1171 C C . GLN A 1 186 ? -2.968 -10.044 2.597 1.00 96.31 186 GLN A C 1
ATOM 1173 O O . GLN A 1 186 ? -3.225 -9.591 1.476 1.00 96.31 186 GLN A O 1
ATOM 1178 N N . LEU A 1 187 ? -1.888 -9.653 3.280 1.00 98.31 187 LEU A N 1
ATOM 1179 C CA . LEU A 1 187 ? -0.931 -8.666 2.800 1.00 98.31 187 LEU A CA 1
ATOM 1180 C C . LEU A 1 187 ? 0.375 -9.334 2.379 1.00 98.31 187 LEU A C 1
ATOM 1182 O O . LEU A 1 187 ? 0.916 -10.171 3.097 1.00 98.31 187 LEU A O 1
ATOM 1186 N N . HIS A 1 188 ? 0.927 -8.889 1.256 1.00 97.75 188 HIS A N 1
ATOM 1187 C CA . HIS A 1 188 ? 2.220 -9.336 0.748 1.00 97.75 188 HIS A CA 1
ATOM 1188 C C . HIS A 1 188 ? 3.171 -8.137 0.667 1.00 97.75 188 HIS A C 1
ATOM 1190 O O . HIS A 1 188 ? 3.065 -7.286 -0.219 1.00 97.75 188 HIS A O 1
ATOM 1196 N N . GLY A 1 189 ? 4.066 -8.039 1.648 1.00 97.94 189 GLY A N 1
ATOM 1197 C CA . GLY A 1 189 ? 4.967 -6.904 1.846 1.00 97.94 189 GLY A CA 1
ATOM 1198 C C . GLY A 1 189 ? 4.804 -6.277 3.229 1.00 97.94 189 GLY A C 1
ATOM 1199 O O . GLY A 1 189 ? 3.970 -6.700 4.027 1.00 97.94 189 GLY A O 1
ATOM 1200 N N . GLY A 1 190 ? 5.615 -5.265 3.536 1.00 98.12 190 GLY A N 1
ATOM 1201 C CA . GLY A 1 190 ? 5.549 -4.553 4.816 1.00 98.12 190 GLY A CA 1
ATOM 1202 C C . GLY A 1 190 ? 4.345 -3.616 4.949 1.00 98.12 190 GLY A C 1
ATOM 1203 O O . GLY A 1 190 ? 3.670 -3.282 3.969 1.00 98.12 190 GLY A O 1
ATOM 1204 N N . ILE A 1 191 ? 4.114 -3.152 6.176 1.00 98.31 191 ILE A N 1
ATOM 1205 C CA . ILE A 1 191 ? 3.224 -2.033 6.490 1.00 98.31 191 ILE A CA 1
ATOM 1206 C C . ILE A 1 191 ? 4.096 -0.888 7.008 1.00 98.31 191 ILE A C 1
ATOM 1208 O O . ILE A 1 191 ? 4.814 -1.038 7.997 1.00 98.31 191 ILE A O 1
ATOM 1212 N N . SER A 1 192 ? 4.037 0.270 6.361 1.00 97.44 192 SER A N 1
ATOM 1213 C CA . SER A 1 192 ? 4.752 1.464 6.812 1.00 97.44 192 SER A CA 1
ATOM 1214 C C . SER A 1 192 ? 3.780 2.514 7.340 1.00 97.44 192 SER A C 1
ATOM 1216 O O . SER A 1 192 ? 2.763 2.798 6.710 1.00 97.44 192 SER A O 1
ATOM 1218 N N . VAL A 1 193 ? 4.081 3.082 8.508 1.00 96.31 193 VAL A N 1
ATOM 1219 C CA . VAL A 1 193 ? 3.271 4.106 9.177 1.00 96.31 193 VAL A CA 1
ATOM 1220 C C . VAL A 1 193 ? 4.156 5.311 9.472 1.00 96.31 193 VAL A C 1
ATOM 1222 O O . VAL A 1 193 ? 4.914 5.322 10.443 1.00 96.31 193 VAL A O 1
ATOM 1225 N N . ASN A 1 194 ? 4.059 6.339 8.628 1.00 93.06 194 ASN A N 1
ATOM 1226 C CA . ASN A 1 194 ? 4.950 7.494 8.665 1.00 93.06 194 ASN A CA 1
ATOM 1227 C C . ASN A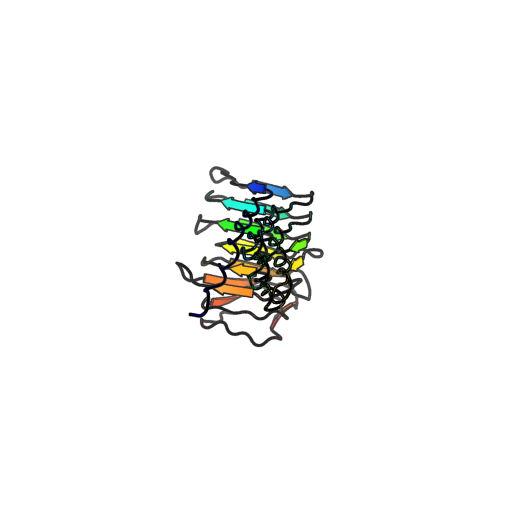 1 194 ? 4.203 8.795 8.990 1.00 93.06 194 ASN A C 1
ATOM 1229 O O . ASN A 1 194 ? 3.151 9.113 8.436 1.00 93.06 194 ASN A O 1
ATOM 1233 N N . ASN A 1 195 ? 4.803 9.587 9.868 1.00 85.12 195 ASN A N 1
ATOM 1234 C CA . ASN A 1 195 ? 4.457 10.964 10.173 1.00 85.12 195 ASN A CA 1
ATOM 1235 C C . ASN A 1 195 ? 5.148 11.859 9.140 1.00 85.12 195 ASN A C 1
ATOM 1237 O O . ASN A 1 195 ? 6.298 12.249 9.335 1.00 85.12 195 ASN A O 1
ATOM 1241 N N . VAL A 1 196 ? 4.481 12.179 8.031 1.00 81.00 196 VAL A N 1
ATOM 1242 C CA . VAL A 1 196 ? 5.055 13.117 7.047 1.00 81.00 196 VAL A CA 1
ATOM 1243 C C . VAL A 1 196 ? 4.760 14.573 7.423 1.00 81.00 196 VAL A C 1
ATOM 1245 O O . VAL A 1 196 ? 5.629 15.431 7.317 1.00 81.00 196 VAL A O 1
ATOM 1248 N N . SER A 1 197 ? 3.538 14.869 7.879 1.00 80.75 197 SER A N 1
ATOM 1249 C CA . SER A 1 197 ? 3.108 16.240 8.234 1.00 80.75 197 SER A CA 1
ATOM 1250 C C . SER A 1 197 ? 2.283 16.334 9.518 1.00 80.75 197 SER A C 1
ATOM 1252 O O . SER A 1 197 ? 2.227 17.387 10.147 1.00 80.75 197 SER A O 1
ATOM 1254 N N . THR A 1 198 ? 1.666 15.233 9.935 1.00 80.94 198 THR A N 1
ATOM 1255 C CA . THR A 1 198 ? 0.919 15.097 11.187 1.00 80.94 198 THR A CA 1
ATOM 1256 C C . THR A 1 198 ? 1.270 13.752 11.812 1.00 80.94 198 THR A C 1
ATOM 1258 O O . THR A 1 198 ? 1.690 12.852 11.074 1.00 80.94 198 THR A O 1
ATOM 1261 N N . PRO A 1 199 ? 1.053 13.566 13.126 1.00 85.06 199 PRO A N 1
ATOM 1262 C CA . PRO A 1 199 ? 1.067 12.234 13.708 1.00 85.06 199 PRO A CA 1
ATOM 1263 C C . PRO A 1 199 ? 0.178 11.290 12.892 1.00 85.06 199 PRO A C 1
ATOM 1265 O O . PRO A 1 199 ? -0.933 11.649 12.486 1.00 85.06 199 PRO A O 1
ATOM 1268 N N . SER A 1 200 ? 0.721 10.119 12.602 1.00 88.75 200 SER A N 1
ATOM 1269 C CA . SER A 1 200 ? 0.071 9.022 11.915 1.00 88.75 200 SER A CA 1
ATOM 1270 C C . SER A 1 200 ? -0.178 7.927 12.937 1.00 88.75 200 SER A C 1
ATOM 1272 O O . SER A 1 200 ? 0.737 7.506 13.651 1.00 88.75 200 SER A O 1
ATOM 1274 N N . THR A 1 201 ? -1.424 7.490 13.038 1.00 91.06 201 THR A N 1
ATOM 1275 C CA . THR A 1 201 ? -1.799 6.353 13.874 1.00 91.06 201 THR A CA 1
ATOM 1276 C C . THR A 1 201 ? -2.443 5.314 12.983 1.00 91.06 201 THR A C 1
ATOM 1278 O O . THR A 1 201 ? -3.348 5.650 12.219 1.00 91.06 201 THR A O 1
ATOM 1281 N N . LEU A 1 202 ? -1.966 4.074 13.080 1.00 95.31 202 LEU A N 1
ATOM 1282 C CA . LEU A 1 202 ? -2.597 2.912 12.474 1.00 95.31 202 LEU A CA 1
ATOM 1283 C C . LEU A 1 202 ? -3.292 2.098 13.560 1.00 95.31 202 LEU A C 1
ATOM 1285 O O . LEU A 1 202 ? -2.633 1.512 14.415 1.00 95.31 202 LEU A O 1
ATOM 1289 N N . THR A 1 203 ? -4.613 2.011 13.495 1.00 96.44 203 THR A N 1
ATOM 1290 C CA . THR A 1 203 ? -5.390 1.096 14.328 1.00 96.44 203 THR A CA 1
ATOM 1291 C C . THR A 1 203 ? -5.646 -0.201 13.575 1.00 96.44 203 THR A C 1
ATOM 1293 O O . THR A 1 203 ? -6.335 -0.223 12.557 1.00 96.44 203 THR A O 1
ATOM 1296 N N . LEU A 1 204 ? -5.121 -1.302 14.095 1.00 97.31 204 LEU A N 1
ATOM 1297 C CA . LEU A 1 204 ? -5.450 -2.638 13.630 1.00 97.31 204 LEU A CA 1
ATOM 1298 C C . LEU A 1 204 ? -6.748 -3.093 14.308 1.00 97.31 204 LEU A C 1
ATOM 1300 O O . LEU A 1 204 ? -6.848 -3.107 15.537 1.00 97.31 204 LEU A O 1
ATOM 1304 N N . VAL A 1 205 ? -7.748 -3.455 13.513 1.00 97.44 205 VAL A N 1
ATOM 1305 C CA . VAL A 1 205 ? -9.083 -3.828 13.989 1.00 97.44 205 VAL A CA 1
ATOM 1306 C C . VAL A 1 205 ? -9.363 -5.277 13.610 1.00 97.44 205 VAL A C 1
ATOM 1308 O O . VAL A 1 205 ? -9.132 -5.675 12.471 1.00 97.44 205 VAL A O 1
ATOM 1311 N N . THR A 1 206 ? -9.848 -6.077 14.557 1.00 96.56 206 THR A N 1
ATOM 1312 C CA . THR A 1 206 ? -10.320 -7.443 14.282 1.00 96.56 206 THR A CA 1
ATOM 1313 C C . THR A 1 206 ? -11.232 -7.947 15.401 1.00 96.56 206 THR A C 1
ATOM 1315 O O . THR A 1 206 ? -10.985 -7.676 16.581 1.00 96.56 206 THR A O 1
ATOM 1318 N N . ASP A 1 207 ? -12.258 -8.710 15.023 1.00 95.94 207 ASP A N 1
ATOM 1319 C CA . ASP A 1 207 ? -13.134 -9.472 15.927 1.00 95.94 207 ASP A CA 1
ATOM 1320 C C . ASP A 1 207 ? -12.844 -10.983 15.884 1.00 95.94 207 ASP A C 1
ATOM 1322 O O . ASP A 1 207 ? -13.516 -11.779 16.537 1.00 95.94 207 ASP A O 1
ATOM 1326 N N . VAL A 1 208 ? -11.809 -11.382 15.139 1.00 95.00 208 VAL A N 1
ATOM 1327 C CA . VAL A 1 208 ? -11.304 -12.756 15.052 1.00 95.00 208 VAL A CA 1
ATOM 1328 C C . VAL A 1 208 ? -9.828 -12.802 15.450 1.00 95.00 208 VAL A C 1
ATOM 1330 O O . VAL A 1 208 ? -9.168 -11.775 15.589 1.00 95.00 208 VAL A O 1
ATOM 1333 N N . ASN A 1 209 ? -9.281 -13.997 15.658 1.00 97.06 209 ASN A N 1
ATOM 1334 C CA . ASN A 1 209 ? -7.841 -14.129 15.863 1.00 97.06 209 ASN A CA 1
ATOM 1335 C C . ASN A 1 209 ? -7.130 -14.010 14.514 1.00 97.06 209 ASN A C 1
ATOM 1337 O O . ASN A 1 209 ? -7.336 -14.854 13.644 1.00 97.06 209 ASN A O 1
ATOM 1341 N N . THR A 1 210 ? -6.300 -12.980 14.361 1.00 97.81 210 THR A N 1
ATOM 1342 C CA . THR A 1 210 ? -5.586 -12.670 13.122 1.00 97.81 210 THR A CA 1
ATOM 1343 C C . THR A 1 210 ? -4.076 -12.687 13.348 1.00 97.81 210 THR A C 1
ATOM 1345 O O . THR A 1 210 ? -3.553 -11.994 14.224 1.00 97.81 210 THR A O 1
ATOM 1348 N N . VAL A 1 211 ? -3.366 -13.448 12.521 1.00 98.06 211 VAL A N 1
ATOM 1349 C CA . VAL A 1 211 ? -1.908 -13.386 12.397 1.00 98.06 211 VAL A CA 1
ATOM 1350 C C . VAL A 1 211 ? -1.544 -12.304 11.384 1.00 98.06 211 VAL A C 1
ATOM 1352 O O . VAL A 1 211 ? -2.046 -12.305 10.259 1.00 98.06 211 VAL A O 1
ATOM 1355 N N . VAL A 1 212 ? -0.671 -11.387 11.791 1.00 98.00 212 VAL A N 1
ATOM 1356 C CA . VAL A 1 212 ? -0.054 -10.392 10.912 1.00 98.00 212 VAL A CA 1
ATOM 1357 C C . VAL A 1 212 ? 1.431 -10.724 10.834 1.00 98.00 212 VAL A C 1
ATOM 1359 O O . VAL A 1 212 ? 2.201 -10.459 11.757 1.00 98.00 212 VAL A O 1
ATOM 1362 N N . ASP A 1 213 ? 1.803 -11.337 9.719 1.00 97.12 213 ASP A N 1
ATOM 1363 C CA . ASP A 1 213 ? 3.151 -11.780 9.357 1.00 97.12 213 ASP A CA 1
ATOM 1364 C C . ASP A 1 213 ? 3.913 -10.732 8.535 1.00 97.12 213 ASP A C 1
ATOM 1366 O O . ASP A 1 213 ? 4.901 -11.017 7.863 1.00 97.12 213 ASP A O 1
ATOM 1370 N N . ASN A 1 214 ? 3.455 -9.485 8.604 1.00 98.00 214 ASN A N 1
ATOM 1371 C CA . ASN A 1 214 ? 4.060 -8.350 7.931 1.00 98.00 214 ASN A CA 1
ATOM 1372 C C . ASN A 1 214 ? 4.880 -7.540 8.936 1.00 98.00 214 ASN A C 1
ATOM 1374 O O . ASN A 1 214 ? 4.415 -7.248 10.039 1.00 98.00 214 ASN A O 1
ATOM 1378 N N . VAL A 1 215 ? 6.069 -7.094 8.526 1.00 98.12 215 VAL A N 1
ATOM 1379 C CA . VAL A 1 215 ? 6.837 -6.105 9.292 1.00 98.12 215 VAL A CA 1
ATOM 1380 C C . VAL A 1 215 ? 6.074 -4.782 9.308 1.00 98.12 215 VAL A C 1
ATOM 1382 O O . VAL A 1 215 ? 5.807 -4.203 8.252 1.00 98.12 215 VAL A O 1
ATOM 1385 N N . ILE A 1 216 ? 5.775 -4.276 10.504 1.00 98.12 216 ILE A N 1
ATOM 1386 C CA . ILE A 1 216 ? 5.254 -2.925 10.718 1.00 98.12 216 ILE A CA 1
ATOM 1387 C C . ILE A 1 216 ? 6.417 -1.995 11.075 1.00 98.12 216 ILE A C 1
ATOM 1389 O O . ILE A 1 216 ? 7.152 -2.228 12.038 1.00 98.12 216 ILE A O 1
ATOM 1393 N N . SER A 1 217 ? 6.583 -0.925 10.301 1.00 97.69 217 SER A N 1
ATOM 1394 C CA . SER A 1 217 ? 7.707 0.014 10.407 1.00 97.69 217 SER A CA 1
ATOM 1395 C C . SER A 1 217 ? 7.252 1.474 10.373 1.00 97.69 217 SER A C 1
ATOM 1397 O O . SER A 1 217 ? 6.117 1.775 10.001 1.00 97.69 217 SER A O 1
ATOM 1399 N N . GLY A 1 218 ? 8.151 2.391 10.737 1.00 96.25 218 GLY A N 1
ATOM 1400 C CA . GLY A 1 218 ? 7.942 3.836 10.626 1.00 96.25 218 GLY A CA 1
ATOM 1401 C C . GLY A 1 218 ? 7.996 4.571 11.965 1.00 96.25 218 GLY A C 1
ATOM 1402 O O . GLY A 1 218 ? 8.542 4.092 12.960 1.00 96.25 218 GLY A O 1
ATOM 1403 N N . ASN A 1 219 ? 7.464 5.784 11.999 1.00 94.75 219 ASN A N 1
ATOM 1404 C CA . ASN A 1 219 ? 7.471 6.640 13.190 1.00 94.75 219 ASN A CA 1
ATOM 1405 C C . ASN A 1 219 ? 6.066 7.008 13.691 1.00 94.75 219 ASN A C 1
ATOM 1407 O O . ASN A 1 219 ? 5.939 7.806 14.621 1.00 94.75 219 ASN A O 1
ATOM 1411 N N . GLY A 1 220 ? 5.020 6.425 13.107 1.00 93.88 220 GLY A N 1
ATOM 1412 C CA . GLY A 1 220 ? 3.654 6.501 13.613 1.00 93.88 220 GLY A CA 1
ATOM 1413 C C . GLY A 1 220 ? 3.382 5.538 14.769 1.00 93.88 220 GLY A C 1
ATOM 1414 O O . GLY A 1 220 ? 4.191 4.661 15.082 1.00 93.88 220 GLY A O 1
ATOM 1415 N N . SER A 1 221 ? 2.239 5.730 15.427 1.00 94.12 221 SER A N 1
ATOM 1416 C CA . SER A 1 221 ? 1.781 4.881 16.534 1.00 94.12 221 SER A CA 1
ATOM 1417 C C . SER A 1 221 ? 0.880 3.751 16.046 1.00 94.12 221 SER A C 1
ATOM 1419 O O . SER A 1 221 ? 0.148 3.919 15.070 1.00 94.12 221 SER A O 1
ATOM 1421 N N . ILE A 1 222 ? 0.884 2.630 16.764 1.00 96.38 222 ILE A N 1
AT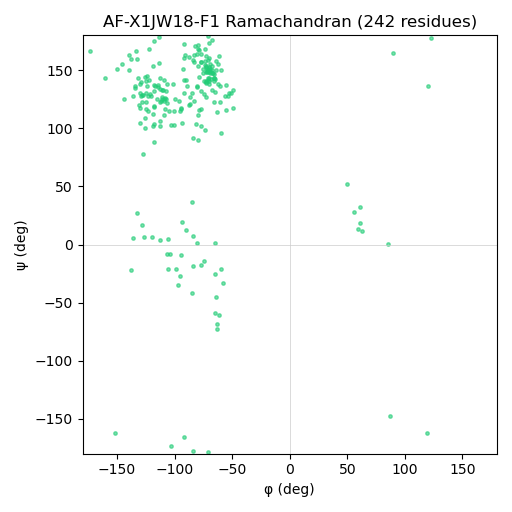OM 1422 C CA . ILE A 1 222 ? 0.053 1.462 16.454 1.00 96.38 222 ILE A CA 1
ATOM 1423 C C . ILE A 1 222 ? -1.002 1.275 17.544 1.00 96.38 222 ILE A C 1
ATOM 1425 O O . ILE A 1 222 ? -0.697 1.356 18.729 1.00 96.38 222 ILE A O 1
ATOM 1429 N N . GLY A 1 223 ? -2.247 1.034 17.149 1.00 96.00 223 GLY A N 1
ATOM 1430 C CA . GLY A 1 223 ? -3.362 0.723 18.039 1.00 96.00 223 GLY A CA 1
ATOM 1431 C C . GLY A 1 223 ? -3.955 -0.654 17.749 1.00 96.00 223 GLY A C 1
ATOM 1432 O O . GLY A 1 223 ? -3.917 -1.107 16.606 1.00 96.00 223 GLY A O 1
ATOM 1433 N N . LYS A 1 224 ? -4.569 -1.290 18.747 1.00 96.81 224 LYS A N 1
ATOM 1434 C CA . LYS A 1 224 ? -5.445 -2.457 18.581 1.00 96.81 224 LYS A CA 1
ATOM 1435 C C . LYS A 1 224 ? -6.872 -2.094 18.986 1.00 96.81 224 LYS A C 1
ATOM 1437 O O . LYS A 1 224 ? -7.081 -1.456 20.003 1.00 96.81 224 LYS A O 1
ATOM 1442 N N . MET A 1 225 ? -7.858 -2.531 18.206 1.00 96.50 225 MET A N 1
ATOM 1443 C CA . MET A 1 225 ? -9.281 -2.466 18.560 1.00 96.50 225 MET A CA 1
ATOM 1444 C C . MET A 1 225 ? -10.027 -3.738 18.136 1.00 96.50 225 MET A C 1
ATOM 1446 O O . MET A 1 225 ? -9.537 -4.515 17.313 1.00 96.50 225 MET A O 1
ATOM 1450 N N . GLY A 1 226 ? -11.219 -3.957 18.694 1.00 96.19 226 GLY A N 1
ATOM 1451 C CA . GLY A 1 226 ? -12.058 -5.134 18.433 1.00 96.19 226 GLY A CA 1
ATOM 1452 C C . GLY A 1 226 ? -11.779 -6.300 19.385 1.00 96.19 226 GLY A C 1
ATOM 1453 O O . GLY A 1 226 ? -10.764 -6.311 20.087 1.00 96.19 226 GLY A O 1
ATOM 1454 N N . ALA A 1 227 ? -12.696 -7.266 19.422 1.00 96.19 227 ALA A N 1
ATOM 1455 C CA . ALA A 1 227 ? -12.689 -8.351 20.408 1.00 96.19 227 ALA A CA 1
ATOM 1456 C C . ALA A 1 227 ? -11.654 -9.455 20.120 1.00 96.19 227 ALA A C 1
ATOM 1458 O O . ALA A 1 227 ? -11.324 -10.241 21.007 1.00 96.19 227 ALA A O 1
ATOM 1459 N N . GLY A 1 228 ? -11.150 -9.529 18.887 1.00 96.81 228 GLY A N 1
ATOM 1460 C CA . GLY A 1 228 ? -10.213 -10.558 18.446 1.00 96.81 228 GLY A CA 1
ATOM 1461 C C . GLY A 1 228 ? -8.770 -10.315 18.895 1.00 96.81 228 GLY A C 1
ATOM 1462 O O . GLY A 1 228 ? -8.410 -9.216 19.325 1.00 96.81 228 GLY A O 1
ATOM 1463 N N . THR A 1 229 ? -7.913 -11.327 18.749 1.00 97.19 229 THR A N 1
ATOM 1464 C CA . THR A 1 229 ? -6.467 -11.217 19.018 1.00 97.19 229 THR A CA 1
ATOM 1465 C C . THR A 1 229 ? -5.701 -10.834 17.752 1.00 97.19 229 THR A C 1
ATOM 1467 O O . THR A 1 229 ? -5.993 -11.357 16.681 1.00 97.19 229 THR A O 1
ATOM 1470 N N . ILE A 1 230 ? -4.680 -9.979 17.873 1.00 97.88 230 ILE A N 1
ATOM 1471 C CA . ILE A 1 230 ? -3.664 -9.798 16.825 1.00 97.88 230 ILE A CA 1
ATOM 1472 C C . ILE A 1 230 ? -2.347 -10.390 17.300 1.00 97.88 230 ILE A C 1
ATOM 1474 O O . ILE A 1 230 ? -1.842 -10.020 18.358 1.00 97.88 230 ILE A O 1
ATOM 1478 N N . THR A 1 231 ? -1.790 -11.290 16.498 1.00 97.94 231 THR A N 1
ATOM 1479 C CA . THR A 1 231 ? -0.454 -11.849 16.705 1.00 97.94 231 THR A CA 1
ATOM 1480 C C . THR A 1 231 ? 0.475 -11.295 15.636 1.00 97.94 231 THR A C 1
ATOM 1482 O O . THR A 1 231 ? 0.327 -11.630 14.464 1.00 97.94 231 THR A O 1
ATOM 1485 N N . LEU A 1 232 ? 1.424 -10.450 16.042 1.00 97.75 232 LEU A N 1
ATOM 1486 C CA . LEU A 1 232 ? 2.508 -9.992 15.174 1.00 97.75 232 LEU A CA 1
ATOM 1487 C C . LEU A 1 232 ? 3.648 -11.012 15.254 1.00 97.75 232 LEU A C 1
ATOM 1489 O O . LEU A 1 232 ? 4.148 -11.262 16.352 1.00 97.75 232 LEU A O 1
ATOM 1493 N N . THR A 1 233 ? 4.039 -11.618 14.134 1.00 97.62 233 THR A N 1
ATOM 1494 C CA . THR A 1 233 ? 5.089 -12.659 14.129 1.00 97.62 233 THR A CA 1
ATOM 1495 C C . THR A 1 233 ? 6.458 -12.137 13.716 1.00 97.62 233 THR A C 1
ATOM 1497 O O . THR A 1 233 ? 7.468 -12.739 14.070 1.00 97.62 233 THR A O 1
ATOM 1500 N N . GLU A 1 234 ? 6.497 -11.008 13.012 1.00 98.00 234 GLU A N 1
ATOM 1501 C CA . GLU A 1 234 ? 7.731 -10.403 12.518 1.00 98.00 234 GLU A CA 1
ATOM 1502 C C . GLU A 1 234 ? 8.342 -9.388 13.491 1.00 98.00 234 GLU A C 1
ATOM 1504 O O . GLU A 1 234 ? 7.689 -8.858 14.398 1.00 98.00 234 GLU A O 1
ATOM 1509 N N . ALA A 1 235 ? 9.620 -9.072 13.266 1.00 97.00 235 ALA A N 1
ATOM 1510 C CA . ALA A 1 235 ? 10.331 -8.031 13.998 1.00 97.00 235 ALA A CA 1
ATOM 1511 C C . ALA A 1 235 ? 9.869 -6.632 13.552 1.00 97.00 235 ALA A C 1
ATOM 1513 O O . ALA A 1 235 ? 10.319 -6.093 12.541 1.00 97.00 235 ALA A O 1
ATOM 1514 N N . ASN A 1 236 ? 8.969 -6.034 14.331 1.00 97.75 236 ASN A N 1
ATOM 1515 C CA . ASN A 1 236 ? 8.446 -4.693 14.076 1.00 97.75 236 ASN A CA 1
ATOM 1516 C C . ASN A 1 236 ? 9.432 -3.601 14.518 1.00 97.75 236 ASN A C 1
ATOM 1518 O O . ASN A 1 236 ? 10.107 -3.736 15.538 1.00 97.75 236 ASN A O 1
ATOM 1522 N N . SER A 1 237 ? 9.492 -2.503 13.762 1.00 97.00 237 SER A N 1
ATOM 1523 C CA . SER A 1 237 ? 10.464 -1.411 13.942 1.00 97.00 237 SER A CA 1
ATOM 1524 C C . SER A 1 237 ? 9.826 -0.021 14.025 1.00 97.00 237 SER A C 1
ATOM 1526 O O . SER A 1 237 ? 10.508 0.992 13.859 1.00 97.00 237 SER A O 1
ATOM 1528 N N . TYR A 1 238 ? 8.516 0.054 14.276 1.00 95.31 238 TYR A N 1
ATOM 1529 C CA . TYR A 1 238 ? 7.854 1.330 14.526 1.00 95.31 238 TYR A CA 1
ATOM 1530 C C . TYR A 1 238 ? 8.359 1.960 15.835 1.00 95.31 238 TYR A C 1
ATOM 1532 O O . TYR A 1 238 ? 8.608 1.273 16.822 1.00 95.31 238 TYR A O 1
ATOM 1540 N N . THR A 1 239 ? 8.539 3.280 15.837 1.00 94.06 239 THR A N 1
ATOM 1541 C CA . THR A 1 239 ? 9.268 3.979 16.918 1.00 94.06 239 THR A CA 1
ATOM 1542 C C . THR A 1 239 ? 8.388 4.782 17.878 1.00 94.06 239 THR A C 1
ATOM 1544 O O . THR A 1 239 ? 8.883 5.278 18.888 1.00 94.06 239 THR A O 1
ATOM 1547 N N . SER A 1 240 ? 7.092 4.925 17.590 1.00 93.56 240 SER A N 1
ATOM 1548 C CA . SER A 1 240 ? 6.140 5.598 18.484 1.00 93.56 240 SER A CA 1
ATOM 1549 C C . SER A 1 240 ? 5.449 4.608 19.438 1.00 93.56 240 SER A C 1
ATOM 1551 O O . SER A 1 240 ? 5.889 3.476 19.618 1.00 93.56 240 SER A O 1
ATOM 1553 N N . GLY A 1 241 ? 4.365 5.039 20.086 1.00 92.38 241 GLY A N 1
ATOM 1554 C CA . GLY A 1 241 ? 3.624 4.241 21.061 1.00 92.38 241 GLY A CA 1
ATOM 1555 C C . GLY A 1 241 ? 2.820 3.079 20.466 1.00 92.38 241 GLY A C 1
ATOM 1556 O O . GLY A 1 241 ? 2.443 3.087 19.292 1.00 92.38 241 GLY A O 1
ATOM 1557 N N . THR A 1 242 ? 2.522 2.106 21.333 1.00 96.31 242 THR A N 1
ATOM 1558 C CA . THR A 1 242 ? 1.509 1.063 21.106 1.00 96.31 242 THR A CA 1
ATOM 1559 C C . THR A 1 242 ? 0.330 1.297 22.050 1.00 96.31 242 THR A C 1
ATOM 1561 O O . THR A 1 242 ? 0.544 1.510 23.243 1.00 96.31 242 THR A O 1
ATOM 1564 N N . PHE A 1 243 ? -0.895 1.238 21.532 1.00 94.38 243 PHE A N 1
ATOM 1565 C CA . PHE A 1 243 ? -2.142 1.394 22.284 1.00 94.38 243 PHE A CA 1
ATOM 1566 C C . PHE A 1 243 ? -3.018 0.144 22.119 1.00 94.38 243 PHE A C 1
ATOM 1568 O O . PHE A 1 243 ? -3.064 -0.436 21.034 1.00 94.38 243 PHE A O 1
ATOM 1575 N N . ILE A 1 244 ? -3.702 -0.282 23.182 1.00 91.19 244 ILE A N 1
ATOM 1576 C CA . ILE A 1 244 ? -4.583 -1.463 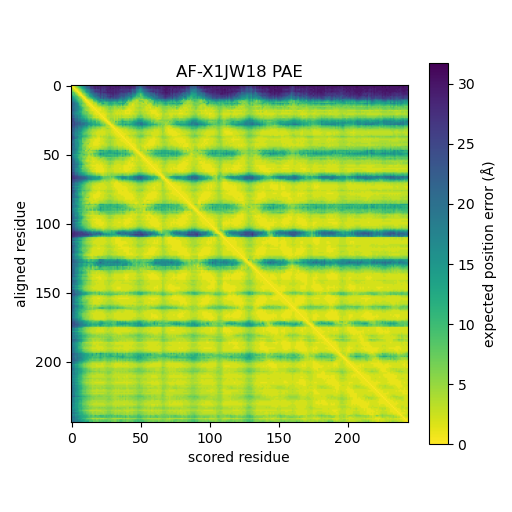23.207 1.00 91.19 244 ILE A CA 1
ATOM 1577 C C . ILE A 1 244 ? -5.906 -1.066 23.850 1.00 91.19 244 ILE A C 1
ATOM 1579 O O . ILE A 1 244 ? -5.844 -0.329 24.861 1.00 91.19 244 ILE A O 1
#